Protein AF-A0AAQ3M3K5-F1 (afdb_monomer_lite)

pLDDT: mean 75.37, std 13.87, range [31.34, 91.62]

Secondary structure (DSSP, 8-state):
-HHHHHHHTTT-B-GGGGGGG--TT-EEEEEETTEEEEEEEEEEEEE--SSS-EEEEEEEEEEE-SS-EEEEEEEEEEE--SS-B-GGGSSEEEGGG-GGGGG-TT-HHHHHHHHHHHHT--EEEEEGGGG-SSHHHHHHHHHHHHHHHHHTTPEEEEETTHHHHBPP--SGGGHHHHHHHHHHHHHHHH--S-EEE---S---B-GGGGGT-S-----PPPPHHHHHHHHHHHTTTS---HHHHHHHHHS---HHHHHHHHHHHHHHHHHTT----HHHHHHHHHHHHHHHHTT-

Radius of gyration: 23.69 Å; chains: 1; bounding box: 47×71×60 Å

Structure (mmCIF, N/CA/C/O backbone):
data_AF-A0AAQ3M3K5-F1
#
_entry.id   AF-A0AAQ3M3K5-F1
#
loop_
_atom_site.group_PDB
_atom_site.id
_atom_site.type_symbol
_atom_site.label_atom_id
_atom_site.label_alt_id
_atom_site.label_comp_id
_atom_site.label_asym_id
_atom_site.label_entity_id
_atom_site.label_seq_id
_atom_site.pdbx_PDB_ins_code
_atom_site.Cartn_x
_atom_site.Cartn_y
_atom_site.Cartn_z
_atom_site.occupancy
_atom_site.B_iso_or_equiv
_atom_site.auth_seq_id
_atom_site.auth_comp_id
_atom_site.auth_asym_id
_atom_site.auth_atom_id
_atom_site.pdbx_PDB_model_num
ATOM 1 N N . MET A 1 1 ? 25.743 -17.628 6.796 1.00 36.84 1 MET A N 1
ATOM 2 C CA . MET A 1 1 ? 24.598 -16.718 6.528 1.00 36.84 1 MET A CA 1
ATOM 3 C C . MET A 1 1 ? 24.653 -16.000 5.171 1.00 36.84 1 MET A C 1
ATOM 5 O O . MET A 1 1 ? 23.611 -15.934 4.533 1.00 36.84 1 MET A O 1
ATOM 9 N N . ARG A 1 2 ? 25.805 -15.493 4.682 1.00 31.34 2 ARG A N 1
ATOM 10 C CA . ARG A 1 2 ? 25.899 -14.803 3.366 1.00 31.34 2 ARG A CA 1
ATOM 11 C C . ARG A 1 2 ? 25.460 -15.656 2.155 1.00 31.34 2 ARG A C 1
ATOM 13 O O . ARG A 1 2 ? 24.754 -15.144 1.296 1.00 31.34 2 ARG A O 1
ATOM 20 N N . ASN A 1 3 ? 25.787 -16.952 2.126 1.00 44.09 3 ASN A N 1
ATOM 21 C CA . ASN A 1 3 ? 25.437 -17.830 0.995 1.00 44.09 3 ASN A CA 1
ATOM 22 C C . ASN A 1 3 ? 23.935 -18.143 0.877 1.00 44.09 3 ASN A C 1
ATOM 24 O O . ASN A 1 3 ? 23.428 -18.199 -0.235 1.00 44.09 3 ASN A O 1
ATOM 28 N N . ALA A 1 4 ? 23.204 -18.285 1.989 1.00 42.53 4 ALA A N 1
ATOM 29 C CA . ALA A 1 4 ? 21.770 -18.605 1.960 1.00 42.53 4 ALA A CA 1
ATOM 30 C C . ALA A 1 4 ? 20.922 -17.446 1.399 1.00 42.53 4 ALA A C 1
ATOM 32 O O . ALA A 1 4 ? 20.040 -17.668 0.576 1.00 42.53 4 ALA A O 1
ATOM 33 N N . LYS A 1 5 ? 21.245 -16.196 1.766 1.00 43.78 5 LYS A N 1
ATOM 34 C CA . LYS A 1 5 ? 20.571 -15.001 1.224 1.00 43.78 5 LYS A CA 1
ATOM 35 C C . LYS A 1 5 ? 20.865 -14.781 -0.267 1.00 43.78 5 LYS A C 1
ATOM 37 O O . LYS A 1 5 ? 19.970 -14.368 -0.996 1.00 43.78 5 LYS A O 1
ATOM 42 N N . ASN A 1 6 ? 22.088 -15.075 -0.725 1.00 45.69 6 ASN A N 1
ATOM 43 C CA . ASN A 1 6 ? 22.447 -14.997 -2.149 1.00 45.69 6 ASN A CA 1
ATOM 44 C C . ASN A 1 6 ? 21.747 -16.076 -2.990 1.00 45.69 6 ASN A C 1
ATOM 46 O O . ASN A 1 6 ? 21.298 -15.786 -4.091 1.00 45.69 6 ASN A O 1
ATOM 50 N N . LEU A 1 7 ? 21.604 -17.293 -2.458 1.00 50.09 7 LEU A N 1
ATOM 51 C CA . LEU A 1 7 ? 20.875 -18.387 -3.107 1.00 50.09 7 LEU A CA 1
ATOM 52 C C . LEU A 1 7 ? 19.372 -18.076 -3.243 1.00 50.09 7 LEU A C 1
ATOM 54 O O . LEU A 1 7 ? 18.797 -18.239 -4.320 1.00 50.09 7 LEU A O 1
ATOM 58 N N . ALA A 1 8 ? 18.764 -17.522 -2.189 1.00 49.91 8 ALA A N 1
ATOM 59 C CA . ALA A 1 8 ? 17.355 -17.130 -2.191 1.00 49.91 8 ALA A CA 1
ATOM 60 C C . ALA A 1 8 ? 17.045 -15.984 -3.178 1.00 49.91 8 ALA A C 1
ATOM 62 O O . ALA A 1 8 ? 16.039 -16.027 -3.878 1.00 49.91 8 ALA A O 1
ATOM 63 N N . ARG A 1 9 ? 17.953 -15.002 -3.310 1.00 45.59 9 ARG A N 1
ATOM 64 C CA . ARG A 1 9 ? 17.863 -13.900 -4.293 1.00 45.59 9 ARG A CA 1
ATOM 65 C C . ARG A 1 9 ? 17.921 -14.345 -5.756 1.00 45.59 9 ARG A C 1
ATOM 67 O O . ARG A 1 9 ? 17.649 -13.543 -6.639 1.00 45.59 9 ARG A O 1
ATOM 74 N N . HIS A 1 10 ? 18.329 -15.578 -6.034 1.00 50.66 10 HIS A N 1
ATOM 75 C CA . HIS A 1 10 ? 18.364 -16.133 -7.390 1.00 50.66 10 HIS A CA 1
ATOM 76 C C . HIS A 1 10 ? 17.310 -17.231 -7.580 1.00 50.66 10 HIS A C 1
ATOM 78 O O . HIS A 1 10 ? 17.448 -18.050 -8.486 1.00 50.66 10 HIS A O 1
ATOM 84 N N . GLY A 1 11 ? 16.295 -17.289 -6.704 1.00 50.34 11 GLY A N 1
ATOM 85 C CA . GLY A 1 11 ? 15.187 -18.244 -6.795 1.00 50.34 11 GLY A CA 1
ATOM 86 C C . GLY A 1 11 ? 15.588 -19.708 -6.591 1.00 50.34 11 GLY A C 1
ATOM 87 O O . GLY A 1 11 ? 14.838 -20.593 -6.982 1.00 50.34 11 GLY A O 1
ATOM 88 N N . ASN A 1 12 ? 16.764 -19.972 -6.008 1.00 59.72 12 ASN A N 1
ATOM 89 C CA . ASN A 1 12 ? 17.385 -21.294 -5.970 1.00 59.72 12 ASN A CA 1
ATOM 90 C C . ASN A 1 12 ? 17.704 -21.704 -4.525 1.00 59.72 12 ASN A C 1
ATOM 92 O O . ASN A 1 12 ? 18.741 -21.311 -3.996 1.00 59.72 12 ASN A O 1
ATOM 96 N N . MET A 1 13 ? 16.856 -22.521 -3.888 1.00 69.56 13 MET A N 1
ATOM 97 C CA . MET A 1 13 ? 17.092 -23.020 -2.522 1.00 69.56 13 MET A CA 1
ATOM 98 C C . MET A 1 13 ? 17.318 -24.537 -2.496 1.00 69.56 13 MET A C 1
ATOM 100 O O . MET A 1 13 ? 16.680 -25.277 -3.241 1.00 69.56 13 MET A O 1
ATOM 104 N N . THR A 1 14 ? 18.227 -25.000 -1.631 1.00 76.88 14 THR A N 1
ATOM 105 C CA . THR A 1 14 ? 18.416 -26.430 -1.338 1.00 76.88 14 THR A CA 1
ATOM 106 C C . THR A 1 14 ? 17.643 -26.812 -0.085 1.00 76.88 14 THR A C 1
ATOM 108 O O . THR A 1 14 ? 17.545 -26.008 0.846 1.00 76.88 14 THR A O 1
ATOM 111 N N . PHE A 1 15 ? 17.157 -28.055 -0.017 1.00 80.50 15 PHE A N 1
ATOM 112 C CA . PHE A 1 15 ? 16.381 -28.534 1.128 1.00 80.50 15 PHE A CA 1
ATOM 113 C C . PHE A 1 15 ? 17.088 -28.266 2.462 1.00 80.50 15 PHE A C 1
ATOM 115 O O . PHE A 1 15 ? 16.492 -27.701 3.362 1.00 80.50 15 PHE A O 1
ATOM 122 N N . ARG A 1 16 ? 18.398 -28.530 2.562 1.00 77.44 16 ARG A N 1
ATOM 123 C CA . ARG A 1 16 ? 19.190 -28.314 3.790 1.00 77.44 16 ARG A CA 1
ATOM 124 C C . ARG A 1 16 ? 19.103 -26.886 4.353 1.00 77.44 16 ARG A C 1
ATOM 126 O O . ARG A 1 16 ? 19.162 -26.706 5.569 1.00 77.44 16 ARG A O 1
ATOM 133 N N . LEU A 1 17 ? 18.995 -25.870 3.497 1.00 74.88 17 LEU A N 1
ATOM 134 C CA . LEU A 1 17 ? 18.979 -24.456 3.898 1.00 74.88 17 LEU A CA 1
ATOM 135 C C . LEU A 1 17 ? 17.573 -23.846 3.916 1.00 74.88 17 LEU A C 1
ATOM 137 O O . LEU A 1 17 ? 17.431 -22.682 4.290 1.00 74.88 17 LEU A O 1
ATOM 141 N N . LEU A 1 18 ? 16.545 -24.617 3.564 1.00 76.88 18 LEU A N 1
ATOM 142 C CA . LEU A 1 18 ? 15.192 -24.121 3.340 1.00 76.88 18 LEU A CA 1
ATOM 143 C C . LEU A 1 18 ? 14.580 -23.449 4.576 1.00 76.88 18 LEU A C 1
ATOM 145 O O . LEU A 1 18 ? 14.006 -22.372 4.459 1.00 76.88 18 LEU A O 1
ATOM 149 N N . TRP A 1 19 ? 14.794 -24.011 5.769 1.00 74.56 19 TRP A N 1
ATOM 150 C CA . TRP A 1 19 ? 14.339 -23.432 7.042 1.00 74.56 19 TRP A CA 1
ATOM 151 C C . TRP A 1 19 ? 14.747 -21.963 7.247 1.00 74.56 19 TRP A C 1
ATOM 153 O O . TRP A 1 19 ? 14.031 -21.208 7.897 1.00 74.56 19 TRP A O 1
ATOM 163 N N . THR A 1 20 ? 15.874 -21.523 6.670 1.00 73.75 20 THR A N 1
ATOM 164 C CA . THR A 1 20 ? 16.355 -20.138 6.820 1.00 73.75 20 THR A CA 1
ATOM 165 C C . THR A 1 20 ? 15.430 -19.104 6.173 1.00 73.75 20 THR A C 1
ATOM 167 O O . THR A 1 20 ? 15.551 -17.915 6.466 1.00 73.75 20 THR A O 1
ATOM 170 N N . MET A 1 21 ? 14.507 -19.547 5.313 1.00 70.62 21 MET A N 1
ATOM 171 C CA . MET A 1 21 ? 13.468 -18.721 4.697 1.00 70.62 21 MET A CA 1
ATOM 172 C C . MET A 1 21 ? 12.221 -18.542 5.571 1.00 70.62 21 MET A C 1
ATOM 174 O O . MET A 1 21 ? 11.387 -17.701 5.248 1.00 70.62 21 MET A O 1
ATOM 178 N N . TYR A 1 22 ? 12.096 -19.302 6.662 1.00 76.50 22 TYR A N 1
ATOM 179 C CA . TYR A 1 22 ? 10.896 -19.367 7.498 1.00 76.50 22 TYR A CA 1
ATOM 180 C C . TYR A 1 22 ? 11.197 -19.001 8.962 1.00 76.50 22 TYR A C 1
ATOM 182 O O . TYR 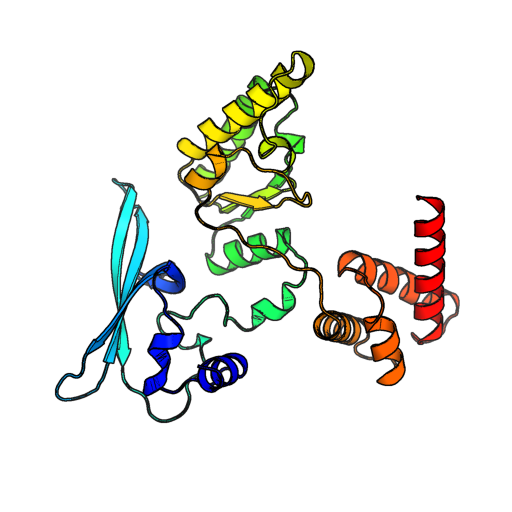A 1 22 ? 11.016 -19.832 9.852 1.00 76.50 22 TYR A O 1
ATOM 190 N N . PRO A 1 23 ? 11.693 -17.784 9.260 1.00 70.25 23 PRO A N 1
ATOM 191 C CA . PRO A 1 23 ? 11.784 -17.347 10.647 1.00 70.25 23 PRO A CA 1
ATOM 192 C C . PRO A 1 23 ? 10.375 -17.210 11.261 1.00 70.25 23 PRO A C 1
ATOM 194 O O . PRO A 1 23 ? 9.434 -16.881 10.531 1.00 70.25 23 PRO A O 1
ATOM 197 N N . PRO A 1 24 ? 10.210 -17.403 12.584 1.00 68.94 24 PRO A N 1
ATOM 198 C CA . PRO A 1 24 ? 8.951 -17.109 13.264 1.00 68.94 24 PRO A CA 1
ATOM 199 C C . PRO A 1 24 ? 8.460 -15.685 12.959 1.00 68.94 24 PRO A C 1
ATOM 201 O O . PRO A 1 24 ? 9.251 -14.741 12.914 1.00 68.94 24 PRO A O 1
ATOM 204 N N . GLY A 1 25 ? 7.162 -15.537 12.712 1.00 53.59 25 GLY A N 1
ATOM 205 C CA . GLY A 1 25 ? 6.505 -14.308 12.267 1.00 53.59 25 GLY A CA 1
ATOM 206 C C . GLY A 1 25 ? 6.610 -14.021 10.764 1.00 53.59 25 GLY A C 1
ATOM 207 O O . GLY A 1 25 ? 6.061 -13.022 10.306 1.00 53.59 25 GLY A O 1
ATOM 208 N N . CYS A 1 26 ? 7.294 -14.854 9.970 1.00 70.00 26 CYS A N 1
ATOM 209 C CA . CYS A 1 26 ? 7.399 -14.635 8.527 1.00 70.00 26 CYS A CA 1
ATOM 210 C C . CYS A 1 26 ? 6.053 -14.873 7.820 1.00 70.00 26 CYS A C 1
ATOM 212 O O . CYS A 1 26 ? 5.469 -15.942 8.010 1.00 70.00 26 CYS A O 1
ATOM 214 N N . PRO A 1 27 ? 5.574 -13.938 6.978 1.00 63.06 27 PRO A N 1
ATOM 215 C CA . PRO A 1 27 ? 4.370 -14.151 6.192 1.00 63.06 27 PRO A CA 1
ATOM 216 C C . PRO A 1 27 ? 4.649 -15.052 4.981 1.00 63.06 27 PRO A C 1
ATOM 218 O O . PRO A 1 27 ? 5.564 -14.808 4.182 1.00 63.06 27 PRO A O 1
ATOM 221 N N . VAL A 1 28 ? 3.828 -16.088 4.837 1.00 69.62 28 VAL A N 1
ATOM 222 C CA . VAL A 1 28 ? 3.887 -17.074 3.756 1.00 69.62 28 VAL A CA 1
ATOM 223 C C . VAL A 1 28 ? 2.523 -17.208 3.088 1.00 69.62 28 VAL A C 1
ATOM 225 O O . VAL A 1 28 ? 1.482 -17.120 3.736 1.00 69.62 28 VAL A O 1
ATOM 228 N N . PHE A 1 29 ? 2.533 -17.427 1.782 1.00 72.25 29 PHE A N 1
ATOM 229 C CA . PHE A 1 29 ? 1.348 -17.678 0.982 1.00 72.25 29 PHE A CA 1
ATOM 230 C C . PHE A 1 29 ? 1.203 -19.176 0.735 1.00 72.25 29 PHE A C 1
ATOM 232 O O . PHE A 1 29 ? 2.152 -19.822 0.295 1.00 72.25 29 PHE A O 1
ATOM 239 N N . GLY A 1 30 ? 0.025 -19.727 1.010 1.00 70.44 30 GLY A N 1
ATOM 240 C CA . GLY A 1 30 ? -0.272 -21.142 0.802 1.00 70.44 30 GLY A CA 1
ATOM 241 C C . GLY A 1 30 ? -1.756 -21.375 0.553 1.00 70.44 30 GLY A C 1
ATOM 242 O O . GLY A 1 30 ? -2.522 -20.432 0.355 1.00 70.44 30 GLY A O 1
ATOM 243 N N . GLN A 1 31 ? -2.182 -22.636 0.583 1.00 69.62 31 GLN A N 1
ATOM 244 C CA . GLN A 1 31 ? -3.587 -23.002 0.402 1.00 69.62 31 GLN A CA 1
ATOM 245 C C . GLN A 1 31 ? -4.175 -23.645 1.661 1.00 69.62 31 GLN A C 1
ATOM 247 O O . GLN A 1 31 ? -3.559 -24.514 2.272 1.00 69.62 31 GLN A O 1
ATOM 252 N N . TRP A 1 32 ? -5.407 -23.263 2.002 1.00 68.19 32 TRP A N 1
ATOM 253 C CA . TRP A 1 32 ? -6.240 -23.907 3.021 1.00 68.19 32 TRP A CA 1
ATOM 254 C C . TRP A 1 32 ? -7.613 -24.219 2.430 1.00 68.19 32 TRP A C 1
ATOM 256 O O . TRP A 1 32 ? -8.249 -23.352 1.831 1.00 68.19 32 TRP A O 1
ATOM 266 N N . LYS A 1 33 ? -8.058 -25.480 2.544 1.00 72.44 33 LYS A N 1
ATOM 267 C CA . LYS A 1 33 ? -9.315 -25.983 1.947 1.00 72.44 33 LYS A CA 1
ATOM 268 C C . LYS A 1 33 ? -9.481 -25.610 0.458 1.00 72.44 33 LYS A C 1
ATOM 270 O O . LYS A 1 33 ? -10.565 -25.234 0.019 1.00 72.44 33 LYS A O 1
ATOM 275 N N . GLY A 1 34 ? -8.390 -25.684 -0.310 1.00 58.06 34 GLY A N 1
ATOM 276 C CA . GLY A 1 34 ? -8.370 -25.361 -1.743 1.00 58.06 34 GLY A CA 1
ATOM 277 C C . GLY A 1 34 ? -8.444 -23.866 -2.075 1.00 58.06 34 GLY A C 1
ATOM 278 O O . GLY A 1 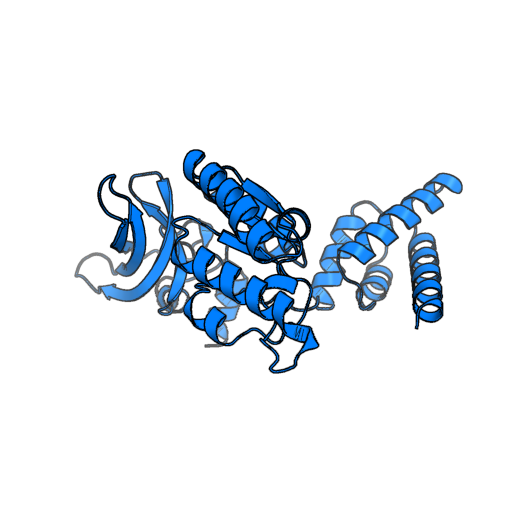34 ? -8.560 -23.519 -3.247 1.00 58.06 34 GLY A O 1
ATOM 279 N N . LYS A 1 35 ? -8.374 -22.978 -1.075 1.00 52.66 35 LYS A N 1
ATOM 280 C CA . LYS A 1 35 ? -8.394 -21.522 -1.253 1.00 52.66 35 LYS A CA 1
ATOM 281 C C . LYS A 1 35 ? -7.060 -20.890 -0.841 1.00 52.66 35 LYS A C 1
ATOM 283 O O . LYS A 1 35 ? -6.481 -21.320 0.162 1.00 52.66 35 LYS A O 1
ATOM 288 N N . PRO A 1 36 ? -6.582 -19.860 -1.557 1.00 59.06 36 PRO A N 1
ATOM 289 C CA . PRO A 1 36 ? -5.371 -19.133 -1.187 1.00 59.06 36 PRO A CA 1
ATOM 290 C C . PRO A 1 36 ? -5.541 -18.408 0.154 1.00 59.06 36 PRO A C 1
ATOM 292 O O . PRO A 1 36 ? -6.590 -17.824 0.412 1.00 59.06 36 PRO A O 1
ATOM 295 N N . HIS A 1 37 ? -4.523 -18.466 1.011 1.00 61.84 37 HIS A N 1
ATOM 296 C CA . HIS A 1 37 ? -4.498 -17.830 2.330 1.00 61.84 37 HIS A CA 1
ATOM 297 C C . HIS A 1 37 ? -3.094 -17.296 2.645 1.00 61.84 37 HIS A C 1
ATOM 299 O O . HIS A 1 37 ? -2.079 -17.853 2.214 1.00 61.84 37 HIS A O 1
ATOM 305 N N . CYS A 1 38 ? -3.048 -16.226 3.440 1.00 64.81 38 CYS A N 1
ATOM 306 C CA . CYS A 1 38 ? -1.822 -15.739 4.060 1.00 64.81 38 CYS A CA 1
ATOM 307 C C . CYS A 1 38 ? -1.698 -16.328 5.468 1.00 64.81 38 CYS A C 1
ATOM 309 O O . CYS A 1 38 ? -2.646 -16.277 6.254 1.00 64.81 38 CYS A O 1
ATOM 311 N N . PHE A 1 39 ? -0.524 -16.863 5.783 1.00 75.06 39 PHE A N 1
ATOM 312 C CA . PHE A 1 39 ? -0.201 -17.434 7.083 1.00 75.06 39 PHE A CA 1
ATOM 313 C C . PHE A 1 39 ? 1.034 -16.754 7.662 1.00 75.06 39 PHE A C 1
ATOM 315 O O . PHE A 1 39 ? 1.903 -16.292 6.922 1.00 75.06 39 PHE A O 1
ATOM 322 N N . LEU A 1 40 ? 1.161 -16.756 8.983 1.00 67.00 40 LEU A N 1
ATOM 323 C CA . LEU A 1 40 ? 2.409 -16.443 9.667 1.00 67.00 40 LEU A CA 1
ATOM 324 C C . LEU A 1 40 ? 3.071 -17.744 10.108 1.00 67.00 40 LEU A C 1
ATOM 326 O O . LEU A 1 40 ? 2.418 -18.632 10.653 1.00 67.00 40 LEU A O 1
ATOM 330 N N . VAL A 1 41 ? 4.378 -17.852 9.898 1.00 75.31 41 VAL A N 1
ATOM 331 C CA . VAL A 1 41 ? 5.163 -18.959 10.445 1.00 75.31 41 VAL A CA 1
ATOM 332 C C . VAL A 1 41 ? 5.200 -18.816 11.961 1.00 75.31 41 VAL A C 1
ATOM 334 O O . VAL A 1 41 ? 5.749 -17.850 12.476 1.00 75.31 41 VAL A O 1
ATOM 337 N N . ASN A 1 42 ? 4.640 -19.770 12.688 1.00 75.88 42 ASN A N 1
ATOM 338 C CA . ASN A 1 42 ? 4.848 -19.886 14.125 1.00 75.88 42 ASN A CA 1
ATOM 339 C C . ASN A 1 42 ? 6.167 -20.609 14.404 1.00 75.88 42 ASN A C 1
ATOM 341 O O . ASN A 1 42 ? 6.992 -20.137 15.182 1.00 75.88 42 ASN A O 1
ATOM 345 N N . GLU A 1 43 ? 6.402 -21.721 13.707 1.00 85.25 43 GLU A N 1
ATOM 346 C CA . GLU A 1 43 ? 7.617 -22.509 13.864 1.00 85.25 43 GLU A CA 1
ATOM 347 C C . GLU A 1 43 ? 7.964 -23.281 12.585 1.00 85.25 43 GLU A C 1
ATOM 349 O O . GLU A 1 43 ? 7.092 -23.627 11.791 1.00 85.25 43 GLU A O 1
ATOM 354 N N . ALA A 1 44 ? 9.251 -23.559 12.381 1.00 87.00 44 ALA A N 1
ATOM 355 C CA . ALA A 1 44 ? 9.744 -24.389 11.288 1.00 87.00 44 ALA A CA 1
ATOM 356 C C . ALA A 1 44 ? 10.701 -25.448 11.849 1.00 87.00 44 ALA A C 1
ATOM 358 O O . ALA A 1 44 ? 11.705 -25.113 12.482 1.00 87.00 44 ALA A O 1
ATOM 359 N N . LYS A 1 45 ? 10.404 -26.729 11.618 1.00 89.62 45 LYS A N 1
ATOM 360 C CA . LYS A 1 45 ? 11.137 -27.867 12.194 1.00 89.62 45 LYS A CA 1
ATOM 361 C C . LYS A 1 45 ? 11.441 -28.917 11.138 1.00 89.62 45 LYS A C 1
ATOM 363 O O . LYS A 1 45 ? 10.555 -29.329 10.395 1.00 89.62 45 LYS A O 1
ATOM 368 N N . TYR A 1 46 ? 12.679 -29.410 11.106 1.00 89.31 46 TYR A N 1
ATOM 369 C CA . TYR A 1 46 ? 12.972 -30.630 10.357 1.00 89.31 46 TYR A CA 1
ATOM 370 C C . TYR A 1 46 ? 12.552 -31.849 11.160 1.00 89.31 46 TYR A C 1
ATOM 372 O O . TYR A 1 46 ? 13.034 -32.069 12.270 1.00 89.31 46 TYR A O 1
ATOM 380 N N . LEU A 1 47 ? 11.707 -32.670 10.552 1.00 87.25 47 LEU A N 1
ATOM 381 C CA . LEU A 1 47 ? 11.461 -34.031 10.982 1.00 87.25 47 LEU A CA 1
ATOM 382 C C . LEU A 1 47 ? 12.350 -34.954 10.153 1.00 87.25 47 LEU A C 1
ATOM 384 O O . LEU A 1 47 ? 12.138 -35.159 8.956 1.00 87.25 47 LEU A O 1
ATOM 388 N N . MET A 1 48 ? 13.369 -35.500 10.807 1.00 79.31 48 MET A N 1
ATOM 389 C CA . MET A 1 48 ? 14.223 -36.542 10.245 1.00 79.31 48 MET A CA 1
ATOM 390 C C . MET A 1 48 ? 13.573 -37.902 10.538 1.00 79.31 48 MET A C 1
ATOM 392 O O . MET A 1 48 ? 13.971 -38.590 11.471 1.00 79.31 48 MET A O 1
ATOM 396 N N . ALA A 1 49 ? 12.505 -38.235 9.808 1.00 65.69 49 ALA A N 1
ATOM 397 C CA . ALA A 1 49 ? 11.850 -39.545 9.876 1.00 65.69 49 ALA A CA 1
ATOM 398 C C . ALA A 1 49 ? 12.533 -40.559 8.934 1.00 65.69 49 ALA A C 1
ATOM 400 O O . ALA A 1 49 ? 13.212 -40.162 7.989 1.00 65.69 49 ALA A O 1
ATOM 401 N N . GLU A 1 50 ? 12.335 -41.862 9.164 1.00 56.34 50 GLU A N 1
ATOM 402 C CA . GLU A 1 50 ? 13.150 -42.953 8.587 1.00 56.34 50 GLU A CA 1
ATOM 403 C C . GLU A 1 50 ? 13.061 -43.161 7.055 1.00 56.34 50 GLU A C 1
ATOM 405 O O . GLU A 1 50 ? 13.821 -43.969 6.529 1.00 56.34 50 GLU A O 1
ATOM 410 N N . ILE A 1 51 ? 12.198 -42.445 6.312 1.00 67.81 51 ILE A N 1
ATOM 411 C CA . ILE A 1 51 ? 12.038 -42.643 4.850 1.00 67.81 51 ILE A CA 1
ATOM 412 C C . ILE A 1 51 ? 12.370 -41.385 4.025 1.00 67.81 51 ILE A C 1
ATOM 414 O O . ILE A 1 51 ? 13.184 -41.471 3.109 1.00 67.81 51 ILE A O 1
ATOM 418 N N . VAL A 1 52 ? 11.798 -40.209 4.329 1.00 80.81 52 VAL A N 1
ATOM 419 C CA . VAL A 1 52 ? 12.140 -38.941 3.643 1.00 80.81 52 VAL A CA 1
ATOM 420 C C . VAL A 1 52 ? 12.221 -37.793 4.661 1.00 80.81 52 VAL A C 1
ATOM 422 O O . VAL A 1 52 ? 11.209 -37.479 5.299 1.00 80.81 52 VAL A O 1
ATOM 425 N N . PRO A 1 53 ? 13.384 -37.127 4.818 1.00 87.50 53 PRO A N 1
ATOM 426 C CA . PRO A 1 53 ? 13.500 -35.920 5.636 1.00 87.50 53 PRO A CA 1
ATOM 427 C C . PRO A 1 53 ? 12.476 -34.865 5.214 1.00 87.50 53 PRO A C 1
ATOM 429 O O . PRO A 1 53 ? 12.282 -34.641 4.026 1.00 87.50 53 PRO A O 1
ATOM 432 N N . THR A 1 54 ? 11.814 -34.203 6.159 1.00 90.56 54 THR A N 1
ATOM 433 C CA . THR A 1 54 ? 10.719 -33.269 5.841 1.00 90.56 54 THR A CA 1
ATOM 434 C C . THR A 1 54 ? 10.830 -32.000 6.678 1.00 90.56 54 THR A C 1
ATOM 436 O O . THR A 1 54 ? 11.085 -32.071 7.878 1.00 90.56 54 THR A O 1
ATOM 439 N N . LEU A 1 55 ? 10.650 -30.828 6.061 1.00 90.12 55 LEU A N 1
ATOM 440 C CA . LEU A 1 55 ? 10.481 -29.564 6.782 1.00 90.12 55 LEU A CA 1
ATOM 441 C C . LEU A 1 55 ? 8.994 -29.370 7.070 1.00 90.12 55 LEU A C 1
ATOM 443 O O . LEU A 1 55 ? 8.198 -29.263 6.140 1.00 90.12 55 LEU A O 1
ATOM 447 N N . VAL A 1 56 ? 8.622 -29.316 8.342 1.00 91.62 56 VAL A N 1
ATOM 448 C CA . VAL A 1 56 ? 7.265 -28.989 8.779 1.00 91.62 56 VAL A CA 1
ATOM 449 C C . VAL A 1 56 ? 7.221 -27.527 9.190 1.00 91.62 56 VAL A C 1
ATOM 451 O O . VAL A 1 56 ? 8.092 -27.052 9.922 1.00 91.62 56 VAL A O 1
ATOM 454 N N . LEU A 1 57 ? 6.217 -26.821 8.685 1.00 90.62 57 LEU A N 1
ATOM 455 C CA . LEU A 1 57 ? 5.912 -25.443 9.027 1.00 90.62 57 LEU A CA 1
ATOM 456 C C . LEU A 1 57 ? 4.621 -25.432 9.836 1.00 90.62 57 LEU A C 1
ATOM 458 O O . LEU A 1 57 ? 3.563 -25.781 9.310 1.00 90.62 57 LEU A O 1
ATOM 462 N N . ASP A 1 58 ? 4.723 -25.003 11.087 1.00 90.19 58 ASP A N 1
ATOM 463 C CA . ASP A 1 58 ? 3.571 -24.659 11.905 1.00 90.19 58 ASP A CA 1
ATOM 464 C C . ASP A 1 58 ? 3.171 -23.232 11.555 1.00 90.19 58 ASP A C 1
ATOM 466 O O . ASP A 1 58 ? 3.929 -22.278 11.750 1.00 90.19 58 ASP A O 1
ATOM 470 N N . LEU A 1 59 ? 1.980 -23.101 10.994 1.00 83.12 59 LEU A N 1
ATOM 471 C CA . LEU A 1 59 ? 1.438 -21.877 10.445 1.00 83.12 59 LEU A CA 1
ATOM 472 C C . LEU A 1 59 ? 0.241 -21.433 11.272 1.00 83.12 59 LEU A C 1
ATOM 474 O O . LEU A 1 59 ? -0.618 -22.242 11.623 1.00 83.12 59 LEU A O 1
ATOM 478 N N . ILE A 1 60 ? 0.165 -20.137 11.544 1.00 76.81 60 ILE A N 1
ATOM 479 C CA . ILE A 1 60 ? -1.005 -19.511 12.149 1.00 76.81 60 ILE A CA 1
ATOM 480 C C . ILE A 1 60 ? -1.670 -18.605 11.131 1.00 76.81 60 ILE A C 1
ATOM 482 O O . ILE A 1 60 ? -1.014 -17.883 10.379 1.00 76.81 60 ILE A O 1
ATOM 486 N N . PHE A 1 61 ? -2.987 -18.658 11.096 1.00 67.88 61 PHE A N 1
ATOM 487 C CA . PHE A 1 61 ? -3.794 -17.806 10.246 1.00 67.88 61 PHE A CA 1
ATOM 488 C C . PHE A 1 61 ? -5.129 -17.551 10.913 1.00 67.88 61 PHE A C 1
ATOM 490 O O . PHE A 1 61 ? -5.497 -18.174 11.910 1.00 67.88 61 PHE A O 1
ATOM 497 N N . LEU A 1 62 ? -5.829 -16.579 10.367 1.00 60.00 62 LEU A N 1
ATOM 498 C CA . LEU A 1 62 ? -7.083 -16.107 10.899 1.00 60.00 62 LEU A CA 1
ATOM 499 C C . LEU A 1 62 ? -8.196 -16.694 10.033 1.00 60.00 62 LEU A C 1
ATOM 501 O O . LEU A 1 62 ? -8.194 -16.488 8.820 1.00 60.00 62 LEU A O 1
ATOM 505 N N . ASP A 1 63 ? -9.091 -17.471 10.642 1.00 56.31 63 ASP A N 1
ATOM 506 C CA . ASP A 1 63 ? -10.181 -18.162 9.942 1.00 56.31 63 ASP A CA 1
ATOM 507 C C . ASP A 1 63 ? -11.533 -17.779 10.558 1.00 56.31 63 ASP A C 1
ATOM 509 O O . ASP A 1 63 ? -11.629 -17.442 11.745 1.00 56.31 63 ASP A O 1
ATOM 513 N N . HIS A 1 64 ? -12.578 -17.864 9.739 1.00 52.00 64 HIS A N 1
ATOM 514 C CA . HIS A 1 64 ? -13.968 -17.690 10.134 1.00 52.00 64 HIS A CA 1
ATOM 515 C C . HIS A 1 64 ? -14.758 -18.912 9.668 1.00 52.00 64 HIS A C 1
ATOM 517 O O . HIS A 1 64 ? -15.032 -19.085 8.480 1.00 52.00 64 HIS A O 1
ATOM 523 N N . ASP A 1 65 ? -15.144 -19.766 10.612 1.00 51.97 65 ASP A N 1
ATOM 524 C CA . ASP A 1 65 ? -15.838 -21.027 10.323 1.00 51.97 65 ASP A CA 1
ATOM 525 C C . ASP A 1 65 ? -17.362 -20.886 10.177 1.00 51.97 65 ASP A C 1
ATOM 527 O O . ASP A 1 65 ? -18.060 -21.887 10.024 1.00 51.97 65 ASP A O 1
ATOM 531 N N . GLY A 1 66 ? -17.874 -19.652 10.168 1.00 41.06 66 GLY A N 1
ATOM 532 C CA . GLY A 1 66 ? -19.302 -19.348 10.055 1.00 41.06 66 GLY A CA 1
ATOM 533 C C . GLY A 1 66 ? -19.976 -19.028 11.388 1.00 41.06 66 GLY A C 1
ATOM 534 O O . GLY A 1 66 ? -21.060 -18.454 11.371 1.00 41.06 66 GLY A O 1
ATOM 535 N N . GLU A 1 67 ? -19.332 -19.326 12.522 1.00 39.88 67 GLU A N 1
ATOM 536 C CA . GLU A 1 67 ? -19.856 -19.002 13.857 1.00 39.88 67 GLU A CA 1
ATOM 537 C C . GLU A 1 67 ? -18.844 -18.277 14.751 1.00 39.88 67 GLU A C 1
ATOM 539 O O . GLU A 1 67 ? -19.246 -17.495 15.616 1.00 39.88 67 GLU A O 1
ATOM 544 N N . ARG A 1 68 ? -17.536 -18.532 14.592 1.00 32.84 68 ARG A N 1
ATOM 545 C CA . ARG A 1 68 ? -16.493 -17.917 15.424 1.00 32.84 68 ARG A CA 1
ATOM 546 C C . ARG A 1 68 ? -15.276 -17.505 14.603 1.00 32.84 68 ARG A C 1
ATOM 548 O O . ARG A 1 68 ? -14.804 -18.220 13.724 1.00 32.84 68 ARG A O 1
ATOM 555 N N . TYR A 1 69 ? -14.741 -16.342 14.957 1.00 41.06 69 TYR A N 1
ATOM 556 C CA . TYR A 1 69 ? -13.489 -15.806 14.435 1.00 41.06 69 TYR A CA 1
ATOM 557 C C . TYR A 1 69 ? -12.346 -16.139 15.395 1.00 41.06 69 TYR A C 1
ATOM 559 O O . TYR A 1 69 ? -12.493 -15.964 16.608 1.00 41.06 69 TYR A O 1
ATOM 567 N N . GLY A 1 70 ? -11.205 -16.608 14.891 1.00 48.78 70 GLY A N 1
ATOM 568 C CA . GLY A 1 70 ? -10.064 -16.872 15.764 1.00 48.78 70 GLY A CA 1
ATOM 569 C C . GLY A 1 70 ? -8.810 -17.365 15.061 1.00 48.78 70 GLY A C 1
ATOM 570 O O . GLY A 1 70 ? -8.844 -17.813 13.915 1.00 48.78 70 GLY A O 1
ATOM 571 N N . TRP A 1 71 ? -7.692 -17.292 15.786 1.00 65.00 71 TRP A N 1
ATOM 572 C CA . TRP A 1 71 ? -6.426 -17.872 15.355 1.00 65.00 71 TRP A CA 1
ATOM 573 C C . TRP A 1 71 ? -6.578 -19.384 15.205 1.00 65.00 71 TRP A C 1
ATOM 575 O O . TRP A 1 71 ? -6.975 -20.089 16.138 1.00 65.00 71 TRP A O 1
ATOM 585 N N . ARG A 1 72 ? -6.269 -19.879 14.012 1.00 75.00 72 ARG A N 1
ATOM 586 C CA . ARG A 1 72 ? -6.194 -21.298 13.696 1.00 75.00 72 ARG A CA 1
ATOM 587 C C . ARG A 1 72 ? -4.755 -21.656 13.380 1.00 75.00 72 ARG A C 1
ATOM 589 O O . ARG A 1 72 ? -4.020 -20.878 12.774 1.00 75.00 72 ARG A O 1
ATOM 596 N N . ASN A 1 73 ? -4.390 -22.867 13.775 1.00 82.75 73 ASN A N 1
ATOM 597 C CA . ASN A 1 73 ? -3.101 -23.446 13.453 1.00 82.75 73 ASN A CA 1
ATOM 598 C C . ASN A 1 73 ? -3.299 -24.457 12.329 1.00 82.75 73 ASN A C 1
ATOM 600 O O . ASN A 1 73 ? -4.267 -25.219 12.325 1.00 82.75 73 ASN A O 1
ATOM 604 N N . MET A 1 74 ? -2.353 -24.489 11.408 1.00 86.12 74 MET A N 1
ATOM 605 C CA . MET A 1 74 ? -2.228 -25.529 10.402 1.00 86.12 74 MET A CA 1
ATOM 606 C C . MET A 1 74 ? -0.762 -25.921 10.299 1.00 86.12 74 MET A C 1
ATOM 608 O O . MET A 1 74 ? 0.114 -25.070 10.390 1.00 86.12 74 MET A O 1
ATOM 612 N N . ALA A 1 75 ? -0.502 -27.200 10.052 1.00 89.19 75 ALA A N 1
ATOM 613 C CA . ALA A 1 75 ? 0.812 -27.652 9.632 1.00 89.19 75 ALA A CA 1
ATOM 614 C C . ALA A 1 75 ? 0.813 -27.876 8.119 1.00 89.19 75 ALA A C 1
ATOM 616 O O . ALA A 1 75 ? -0.108 -28.483 7.572 1.00 89.19 75 ALA A O 1
ATOM 617 N N . THR A 1 76 ? 1.861 -27.411 7.448 1.00 90.25 76 THR A N 1
ATOM 618 C CA . THR A 1 76 ? 2.176 -27.838 6.082 1.00 90.25 76 THR A CA 1
ATOM 619 C C . THR A 1 76 ? 3.582 -28.408 6.038 1.00 90.25 76 THR A C 1
ATOM 621 O O . THR A 1 76 ? 4.442 -28.051 6.844 1.00 90.25 76 THR A O 1
ATOM 624 N N . SER A 1 77 ? 3.819 -29.329 5.114 1.00 89.88 77 SER A N 1
ATOM 625 C CA . SER A 1 77 ? 5.072 -30.067 5.019 1.00 89.88 77 SER A CA 1
ATOM 626 C C . SER A 1 77 ? 5.699 -29.906 3.647 1.00 89.88 77 SER A C 1
ATOM 628 O O . SER A 1 77 ? 5.021 -30.029 2.627 1.00 89.88 77 SER A O 1
ATOM 630 N N . ILE A 1 78 ? 7.010 -29.705 3.631 1.00 89.88 78 ILE A N 1
ATOM 631 C CA . ILE A 1 78 ? 7.833 -29.683 2.428 1.00 89.88 78 ILE A CA 1
ATOM 632 C C . ILE A 1 78 ? 8.759 -30.905 2.506 1.00 89.88 78 ILE A C 1
ATOM 634 O O . ILE A 1 78 ? 9.704 -30.887 3.304 1.00 89.88 78 ILE A O 1
ATOM 638 N N . PRO A 1 79 ? 8.484 -31.985 1.751 1.00 88.44 79 PRO A N 1
ATOM 639 C CA . PRO A 1 79 ? 9.359 -33.156 1.698 1.00 88.44 79 PRO A CA 1
ATOM 640 C C . PRO A 1 79 ? 10.741 -32.800 1.142 1.00 88.44 79 PRO A C 1
ATOM 642 O O . PRO A 1 79 ? 10.869 -31.851 0.364 1.00 88.44 79 PRO A O 1
ATOM 645 N N . ALA A 1 80 ? 11.773 -33.561 1.513 1.00 85.56 80 ALA A N 1
ATOM 646 C CA . ALA A 1 80 ? 13.093 -33.415 0.914 1.00 85.56 80 ALA A CA 1
ATOM 647 C C . ALA A 1 80 ? 13.024 -33.590 -0.601 1.00 85.56 80 ALA A C 1
ATOM 649 O O . ALA A 1 80 ? 12.342 -34.469 -1.124 1.00 85.56 80 ALA A O 1
ATOM 650 N N . PHE A 1 81 ? 13.762 -32.731 -1.290 1.00 83.38 81 PHE A N 1
ATOM 651 C CA . PHE A 1 81 ? 13.878 -32.717 -2.736 1.00 83.38 81 PHE A CA 1
ATOM 652 C C . PHE A 1 81 ? 15.351 -32.647 -3.123 1.00 83.38 81 PHE A C 1
ATOM 654 O O . PHE A 1 81 ? 16.158 -31.993 -2.450 1.00 83.38 81 PHE A O 1
ATOM 661 N N . ASP A 1 82 ? 15.675 -33.292 -4.238 1.00 71.00 82 ASP A N 1
ATOM 662 C CA . ASP A 1 82 ? 17.002 -33.245 -4.833 1.00 71.00 82 ASP A CA 1
ATOM 663 C C . ASP A 1 82 ? 17.134 -32.038 -5.766 1.00 71.00 82 ASP A C 1
ATOM 665 O O . ASP A 1 82 ? 16.234 -31.701 -6.535 1.00 71.00 82 ASP A O 1
ATOM 669 N N . GLY A 1 83 ? 18.286 -31.370 -5.709 1.00 68.75 83 GLY A N 1
ATOM 670 C CA . GLY A 1 83 ? 18.570 -30.210 -6.552 1.00 68.75 83 GLY A CA 1
ATOM 671 C C . GLY A 1 83 ? 18.003 -28.888 -6.019 1.00 68.75 83 GLY A C 1
ATOM 672 O O . GLY A 1 83 ? 18.086 -28.591 -4.825 1.00 68.75 83 GLY A O 1
ATOM 673 N N . ARG A 1 84 ? 17.537 -28.030 -6.934 1.00 61.88 84 ARG A N 1
ATOM 674 C CA . ARG A 1 84 ? 17.068 -26.661 -6.659 1.00 61.88 84 ARG A CA 1
ATOM 675 C C . ARG A 1 84 ? 15.580 -26.569 -6.973 1.00 61.88 84 ARG A C 1
ATOM 677 O O . ARG A 1 84 ? 15.175 -26.971 -8.059 1.00 61.88 84 ARG A O 1
ATOM 684 N N . ILE A 1 85 ? 14.800 -25.999 -6.057 1.00 64.62 85 ILE A N 1
ATOM 685 C CA . ILE A 1 85 ? 13.375 -25.722 -6.269 1.00 64.62 85 ILE A CA 1
ATOM 686 C C . ILE A 1 85 ? 13.132 -24.216 -6.405 1.00 64.62 85 ILE A C 1
ATOM 688 O O . ILE A 1 85 ? 13.771 -23.416 -5.714 1.00 64.62 85 ILE A O 1
ATOM 692 N N . GLY A 1 86 ? 12.205 -23.842 -7.291 1.00 60.31 86 GLY A N 1
ATOM 693 C CA . GLY A 1 86 ? 11.727 -22.468 -7.419 1.00 60.31 86 GLY A CA 1
ATOM 694 C C . GLY A 1 86 ? 10.808 -22.107 -6.254 1.00 60.31 86 GLY A C 1
ATOM 695 O O . GLY A 1 86 ? 9.843 -22.816 -5.979 1.00 60.31 86 GLY A O 1
ATOM 696 N N . ILE A 1 87 ? 11.080 -20.995 -5.575 1.00 61.19 87 ILE A N 1
ATOM 697 C CA . ILE A 1 87 ? 10.366 -20.587 -4.351 1.00 61.19 87 ILE A CA 1
ATOM 698 C C . ILE A 1 87 ? 8.829 -20.494 -4.516 1.00 61.19 87 ILE A C 1
ATOM 700 O O . ILE A 1 87 ? 8.130 -20.952 -3.613 1.00 61.19 87 ILE A O 1
ATOM 704 N N . PRO A 1 88 ? 8.271 -20.018 -5.651 1.00 59.09 88 PRO A N 1
ATOM 705 C CA . PRO A 1 88 ? 6.817 -19.977 -5.859 1.00 59.09 88 PRO A CA 1
ATOM 706 C C . PRO A 1 88 ? 6.130 -21.350 -5.934 1.00 59.09 88 PRO A C 1
ATOM 708 O O . PRO A 1 88 ? 4.913 -21.426 -5.828 1.00 59.09 88 PRO A O 1
ATOM 711 N N . SER A 1 89 ? 6.888 -22.435 -6.130 1.00 66.31 89 SER A N 1
ATOM 712 C CA . SER A 1 89 ? 6.344 -23.802 -6.192 1.00 66.31 89 SER A CA 1
ATOM 713 C C . SER A 1 89 ? 6.230 -24.480 -4.823 1.00 66.31 89 SER A C 1
ATOM 715 O O . SER A 1 89 ? 5.800 -25.629 -4.731 1.00 66.31 89 SER A O 1
ATOM 717 N N . LEU A 1 90 ? 6.616 -23.785 -3.748 1.00 79.12 90 LEU A N 1
ATOM 718 C CA . LEU A 1 90 ? 6.509 -24.306 -2.391 1.00 79.12 90 LEU A CA 1
ATOM 719 C C . LEU A 1 90 ? 5.046 -24.267 -1.910 1.00 79.12 90 LEU A C 1
ATOM 721 O O . LEU A 1 90 ? 4.369 -23.264 -2.125 1.00 79.12 90 LEU A O 1
ATOM 725 N N . PRO A 1 91 ? 4.572 -25.295 -1.177 1.00 78.75 91 PRO A N 1
ATOM 726 C CA . PRO A 1 91 ? 3.230 -25.320 -0.576 1.00 78.75 91 PRO A CA 1
ATOM 727 C C . PRO A 1 91 ? 2.908 -24.115 0.323 1.00 78.75 91 PRO A C 1
ATOM 729 O O . PRO A 1 91 ? 1.743 -23.760 0.496 1.00 78.75 91 PRO A O 1
ATOM 732 N N . ALA A 1 92 ? 3.946 -23.507 0.902 1.00 80.06 92 ALA A N 1
ATOM 733 C CA . ALA A 1 92 ? 3.894 -22.222 1.581 1.00 80.06 92 ALA A CA 1
ATOM 734 C C . ALA A 1 92 ? 5.100 -21.380 1.145 1.00 80.06 92 ALA A C 1
ATOM 736 O O . ALA A 1 92 ? 6.209 -21.555 1.657 1.00 80.06 92 ALA A O 1
ATOM 737 N N . ALA A 1 93 ? 4.913 -20.499 0.167 1.00 77.19 93 ALA A N 1
ATOM 738 C CA . ALA A 1 93 ? 5.969 -19.653 -0.377 1.00 77.19 93 ALA A CA 1
ATOM 739 C C . ALA A 1 93 ? 6.084 -18.354 0.440 1.00 77.19 93 ALA A C 1
ATOM 741 O O . ALA A 1 93 ? 5.074 -17.683 0.661 1.00 77.19 93 ALA A O 1
ATOM 742 N N . PRO A 1 94 ? 7.277 -17.942 0.905 1.00 68.81 94 PRO A N 1
ATOM 743 C CA . PRO A 1 94 ? 7.404 -16.658 1.579 1.00 68.81 94 PRO A CA 1
ATOM 744 C C . PRO A 1 94 ? 7.083 -15.508 0.624 1.00 68.81 94 PRO A C 1
ATOM 746 O O . PRO A 1 94 ? 7.632 -15.428 -0.476 1.00 68.81 94 PRO A O 1
ATOM 749 N N . ILE A 1 95 ? 6.222 -14.590 1.070 1.00 59.22 95 ILE A N 1
ATOM 750 C CA . ILE A 1 95 ? 5.649 -13.531 0.218 1.00 59.22 95 ILE A CA 1
ATOM 751 C C . ILE A 1 95 ? 6.730 -12.656 -0.435 1.00 59.22 95 ILE A C 1
ATOM 753 O O . ILE A 1 95 ? 6.593 -12.221 -1.573 1.00 59.22 95 ILE A O 1
ATOM 757 N N . HIS A 1 96 ? 7.854 -12.464 0.252 1.00 54.66 96 HIS A N 1
ATOM 758 C CA . HIS A 1 96 ? 8.984 -11.662 -0.211 1.00 54.66 96 HIS A CA 1
ATOM 759 C C . HIS A 1 96 ? 9.796 -12.283 -1.367 1.00 54.66 96 HIS A C 1
ATOM 761 O O . HIS A 1 96 ? 10.742 -11.653 -1.835 1.00 54.66 96 HIS A O 1
ATOM 767 N N . PHE A 1 97 ? 9.456 -13.496 -1.818 1.00 52.12 97 PHE A N 1
ATOM 768 C CA . PHE A 1 97 ? 10.082 -14.177 -2.959 1.00 52.12 97 PHE A CA 1
ATOM 769 C C . PHE A 1 97 ? 9.132 -14.414 -4.141 1.00 52.12 97 PHE A C 1
ATOM 771 O O . PHE A 1 97 ? 9.531 -15.047 -5.121 1.00 52.12 97 PHE A O 1
ATOM 778 N N . HIS A 1 98 ? 7.893 -13.917 -4.084 1.00 52.75 98 HIS A N 1
ATOM 779 C CA . HIS A 1 98 ? 7.062 -13.846 -5.283 1.00 52.75 98 HIS A CA 1
ATOM 780 C C . HIS A 1 98 ? 7.702 -12.849 -6.259 1.00 52.75 98 HIS A C 1
ATOM 782 O O . HIS A 1 98 ? 7.886 -11.681 -5.925 1.00 52.75 98 HIS A O 1
ATOM 788 N N . GLY A 1 99 ? 8.088 -13.337 -7.444 1.00 40.94 99 GLY A N 1
ATOM 789 C CA . GLY A 1 99 ? 8.901 -12.615 -8.436 1.00 40.94 99 GLY A CA 1
ATOM 790 C C . GLY A 1 99 ? 8.287 -11.319 -8.970 1.00 40.94 99 GLY A C 1
ATOM 791 O O . GLY A 1 99 ? 9.001 -10.507 -9.549 1.00 40.94 99 GLY A O 1
ATOM 792 N N . ASP A 1 100 ? 7.005 -11.076 -8.707 1.00 41.47 100 ASP A N 1
ATOM 793 C CA . ASP A 1 100 ? 6.354 -9.814 -9.047 1.00 41.47 100 ASP A CA 1
ATOM 794 C C . ASP A 1 100 ? 6.634 -8.697 -8.040 1.00 41.47 100 ASP A C 1
ATOM 796 O O . ASP A 1 100 ? 6.439 -7.536 -8.385 1.00 41.47 100 ASP A O 1
ATOM 800 N N . ALA A 1 101 ? 7.190 -8.994 -6.856 1.00 40.41 101 ALA A N 1
ATOM 801 C CA . ALA A 1 101 ? 7.555 -8.004 -5.837 1.00 40.41 101 ALA A CA 1
ATOM 802 C C . ALA A 1 101 ? 8.608 -6.976 -6.310 1.00 40.41 101 ALA A C 1
ATOM 804 O O . ALA A 1 101 ? 8.770 -5.923 -5.694 1.00 40.41 101 ALA A O 1
ATOM 805 N N . GLU A 1 102 ? 9.306 -7.224 -7.422 1.00 38.91 102 GLU A N 1
ATOM 806 C CA . GLU A 1 102 ? 10.285 -6.286 -7.992 1.00 38.91 102 GLU A CA 1
ATOM 807 C C . GLU A 1 102 ? 9.645 -5.225 -8.919 1.00 38.91 102 GLU A C 1
ATOM 809 O O . GLU A 1 102 ? 10.267 -4.207 -9.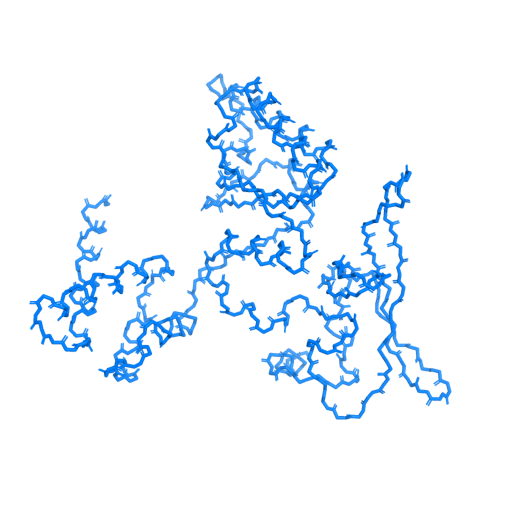218 1.00 38.91 102 GLU A O 1
ATOM 814 N N . GLY A 1 103 ? 8.357 -5.360 -9.274 1.00 39.53 103 GLY A N 1
ATOM 815 C CA . GLY A 1 103 ? 7.552 -4.304 -9.916 1.00 39.53 103 GLY A CA 1
ATOM 816 C C . GLY A 1 103 ? 6.936 -3.279 -8.942 1.00 39.53 103 GLY A C 1
ATOM 817 O O . GLY A 1 103 ? 6.329 -2.289 -9.371 1.00 39.53 103 GLY A O 1
ATOM 818 N N . PHE A 1 104 ? 7.100 -3.490 -7.628 1.00 42.22 104 PHE A N 1
ATOM 819 C CA . PHE A 1 104 ? 6.389 -2.801 -6.533 1.00 42.22 104 PHE A CA 1
ATOM 820 C C . PHE A 1 104 ? 7.051 -1.513 -6.044 1.00 42.22 104 PHE A C 1
ATOM 822 O O . PHE A 1 104 ? 6.570 -0.885 -5.101 1.00 42.22 104 PHE A O 1
ATOM 829 N N . LEU A 1 105 ? 8.145 -1.101 -6.678 1.00 41.12 105 LEU A N 1
ATOM 830 C CA . LEU A 1 105 ? 9.044 -0.026 -6.259 1.00 41.12 105 LEU A CA 1
ATOM 831 C C . LEU A 1 105 ? 8.399 1.384 -6.331 1.00 41.12 105 LEU A C 1
ATOM 833 O O . LEU A 1 105 ? 8.819 2.215 -7.126 1.00 41.12 105 LEU A O 1
ATOM 837 N N . ASN A 1 106 ? 7.356 1.635 -5.521 1.00 48.12 106 ASN A N 1
ATOM 838 C CA . ASN A 1 106 ? 6.684 2.895 -5.114 1.00 48.12 106 ASN A CA 1
ATOM 839 C C . ASN A 1 106 ? 5.141 2.861 -5.183 1.00 48.12 106 ASN A C 1
ATOM 841 O O . ASN A 1 106 ? 4.502 3.886 -4.953 1.00 48.12 106 ASN A O 1
ATOM 845 N N . GLY A 1 107 ? 4.514 1.726 -5.498 1.00 60.19 107 GLY A N 1
ATOM 846 C CA . GLY A 1 107 ? 3.053 1.639 -5.594 1.00 60.19 107 GLY A CA 1
ATOM 847 C C . GLY A 1 107 ? 2.409 1.186 -4.289 1.00 60.19 107 GLY A C 1
ATOM 848 O O . GLY A 1 107 ? 2.066 0.014 -4.176 1.00 60.19 107 GLY A O 1
ATOM 849 N N . LYS A 1 108 ? 2.238 2.082 -3.309 1.00 71.75 108 LYS A N 1
ATOM 850 C CA . LYS A 1 108 ? 1.555 1.744 -2.043 1.00 71.75 108 LYS A CA 1
ATOM 851 C C . LYS A 1 108 ? 0.139 1.212 -2.307 1.00 71.75 108 LYS A C 1
ATOM 853 O O . LYS A 1 108 ? -0.197 0.130 -1.843 1.00 71.75 108 LYS A O 1
ATOM 858 N N . THR A 1 109 ? -0.620 1.909 -3.151 1.00 69.38 109 THR A N 1
ATOM 859 C CA . THR A 1 109 ? -1.961 1.518 -3.621 1.00 69.38 109 THR A CA 1
ATOM 860 C C . THR A 1 109 ? -1.920 0.240 -4.473 1.00 69.38 109 THR A C 1
ATOM 862 O O . THR A 1 109 ? -2.659 -0.698 -4.199 1.00 69.38 109 THR A O 1
ATOM 865 N N . LEU A 1 110 ? -0.971 0.125 -5.417 1.00 66.31 110 LEU A N 1
ATOM 866 C CA . LEU A 1 110 ? -0.786 -1.090 -6.241 1.00 66.31 110 LEU A CA 1
ATOM 867 C C . LEU A 1 110 ? -0.519 -2.346 -5.397 1.00 66.31 110 LEU A C 1
ATOM 869 O O . LEU A 1 110 ? -0.878 -3.454 -5.782 1.00 66.31 110 LEU A O 1
ATOM 873 N N . THR A 1 111 ? 0.115 -2.181 -4.233 1.00 70.50 111 THR A N 1
ATOM 874 C CA . THR A 1 111 ? 0.357 -3.297 -3.312 1.00 70.50 111 THR A CA 1
ATOM 875 C C . THR A 1 111 ? -0.956 -3.855 -2.776 1.00 70.50 111 THR A C 1
ATOM 877 O O . THR A 1 111 ? -1.103 -5.068 -2.663 1.00 70.50 111 THR A O 1
ATOM 880 N N . ALA A 1 112 ? -1.924 -2.986 -2.485 1.00 78.56 112 ALA A N 1
ATOM 881 C CA . ALA A 1 112 ? -3.249 -3.396 -2.042 1.00 78.56 112 ALA A CA 1
ATOM 882 C C . ALA A 1 112 ? -4.038 -4.088 -3.162 1.00 78.56 112 ALA A C 1
ATOM 884 O O . ALA A 1 112 ? -4.631 -5.133 -2.912 1.00 78.56 112 ALA A O 1
ATOM 885 N N . GLU A 1 113 ? -3.981 -3.556 -4.388 1.00 68.31 113 GLU A N 1
ATOM 886 C CA . GLU A 1 113 ? -4.603 -4.162 -5.578 1.00 68.31 113 GLU A CA 1
ATOM 887 C C . GLU A 1 113 ? -4.097 -5.585 -5.816 1.00 68.31 113 GLU A C 1
ATOM 889 O O . GLU A 1 113 ? -4.884 -6.524 -5.944 1.00 68.31 113 GLU A O 1
ATOM 894 N N . PHE A 1 114 ? -2.781 -5.771 -5.766 1.00 69.25 114 PHE A N 1
ATOM 895 C CA . PHE A 1 114 ? -2.181 -7.088 -5.914 1.00 69.25 114 PHE A CA 1
ATOM 896 C C . PHE A 1 114 ? -2.602 -8.043 -4.796 1.00 69.25 114 PHE A C 1
ATOM 898 O O . PHE A 1 114 ? -2.922 -9.198 -5.068 1.00 69.25 114 PHE A O 1
ATOM 905 N N . ILE A 1 115 ? -2.614 -7.576 -3.540 1.00 72.94 115 ILE A N 1
ATOM 906 C CA . ILE A 1 115 ? -3.063 -8.390 -2.403 1.00 72.94 115 ILE A CA 1
ATOM 907 C C . ILE A 1 115 ? -4.518 -8.820 -2.608 1.00 72.94 115 ILE A C 1
ATOM 909 O O . ILE A 1 115 ? -4.825 -9.996 -2.429 1.00 72.94 115 ILE A O 1
ATOM 913 N N . SER A 1 116 ? -5.406 -7.910 -3.015 1.00 74.50 116 SER A N 1
ATOM 914 C CA . SER A 1 116 ? -6.807 -8.252 -3.275 1.00 74.50 116 SER A CA 1
ATOM 915 C C . SER A 1 116 ? -6.966 -9.251 -4.421 1.00 74.50 116 SER A C 1
ATOM 917 O O . SER A 1 116 ? -7.711 -10.220 -4.281 1.00 74.50 116 SER A O 1
ATOM 919 N N . GLU A 1 117 ? -6.202 -9.084 -5.505 1.00 62.97 117 GLU A N 1
ATOM 920 C CA . GLU A 1 117 ? -6.202 -9.998 -6.649 1.00 62.97 117 GLU A CA 1
ATOM 921 C C . GLU A 1 117 ? -5.719 -11.395 -6.239 1.00 62.97 117 GLU A C 1
ATOM 923 O O . GLU A 1 117 ? -6.363 -12.394 -6.549 1.00 62.97 117 GLU A O 1
ATOM 928 N N . HIS A 1 118 ? -4.641 -11.471 -5.454 1.00 67.31 118 HIS A N 1
ATOM 929 C CA . HIS A 1 118 ? -4.083 -12.734 -4.960 1.00 67.31 118 HIS A CA 1
ATOM 930 C C . HIS A 1 118 ? -5.011 -13.466 -3.990 1.00 67.31 118 HIS A C 1
ATOM 932 O O . HIS A 1 118 ? -5.006 -14.698 -3.934 1.00 67.31 118 HIS A O 1
ATOM 938 N N . LEU A 1 119 ? -5.800 -12.721 -3.218 1.00 69.25 119 LEU A N 1
ATOM 939 C CA . LEU A 1 119 ? -6.806 -13.272 -2.313 1.00 69.25 119 LEU A CA 1
ATOM 940 C C . LEU A 1 119 ? -8.129 -13.596 -3.021 1.00 69.25 119 LEU A C 1
ATOM 942 O O . LEU A 1 119 ? -8.992 -14.223 -2.409 1.00 69.25 119 LEU A O 1
ATOM 946 N N . LEU A 1 120 ? -8.286 -13.200 -4.291 1.00 73.94 120 LEU A N 1
ATOM 947 C CA . LEU A 1 120 ? -9.538 -13.286 -5.050 1.00 73.94 120 LEU A CA 1
ATOM 948 C C . LEU A 1 120 ? -10.709 -12.601 -4.323 1.00 73.94 120 LEU A C 1
ATOM 950 O O . LEU A 1 120 ? -11.844 -13.082 -4.353 1.00 73.94 120 LEU A O 1
ATOM 954 N N . LEU A 1 121 ? -10.425 -11.480 -3.656 1.00 76.19 121 LEU A N 1
ATOM 955 C CA . LEU A 1 121 ? -11.413 -10.653 -2.966 1.00 76.19 121 LEU A CA 1
ATOM 956 C C . LEU A 1 121 ? -11.548 -9.299 -3.674 1.00 76.19 121 LEU A C 1
ATOM 958 O O . LEU A 1 121 ? -10.550 -8.782 -4.179 1.00 76.19 121 LEU A O 1
ATOM 962 N N . PRO A 1 122 ? -12.743 -8.681 -3.696 1.00 68.75 122 PRO A N 1
ATOM 963 C CA . PRO A 1 122 ? -12.892 -7.323 -4.206 1.00 68.75 122 PRO A CA 1
ATOM 964 C C . PRO A 1 122 ? -12.013 -6.342 -3.422 1.00 68.75 122 PRO A C 1
ATOM 966 O O . PRO A 1 122 ? -11.899 -6.455 -2.201 1.00 68.75 122 PRO A O 1
ATOM 969 N N . LEU A 1 123 ? -11.433 -5.354 -4.104 1.00 80.81 123 LEU A N 1
ATOM 970 C CA . LEU A 1 123 ? -10.813 -4.201 -3.454 1.00 80.81 123 LEU A CA 1
ATOM 971 C C . LEU A 1 123 ? -11.841 -3.081 -3.334 1.00 80.81 123 LEU A C 1
ATOM 973 O O . LEU A 1 123 ? -12.355 -2.604 -4.346 1.00 80.81 123 LEU A O 1
ATOM 977 N N . TYR A 1 124 ? -12.101 -2.623 -2.114 1.00 83.19 124 TYR A N 1
ATOM 978 C CA . TYR A 1 124 ? -12.836 -1.389 -1.882 1.00 83.19 124 TYR A CA 1
ATOM 979 C C . TYR A 1 124 ? -11.852 -0.300 -1.459 1.00 83.19 124 TYR A C 1
ATOM 981 O O . TYR A 1 124 ? -11.283 -0.371 -0.374 1.00 83.19 124 TYR A O 1
ATOM 989 N N . SER A 1 125 ? -11.615 0.676 -2.335 1.00 82.75 125 SER A N 1
ATOM 990 C CA . SER A 1 125 ? -10.701 1.793 -2.082 1.00 82.75 125 SER A CA 1
ATOM 991 C C . SER A 1 125 ? -11.470 3.036 -1.646 1.00 82.75 125 SER A C 1
ATOM 993 O O . SER A 1 125 ? -12.468 3.384 -2.277 1.00 82.75 125 SER A O 1
ATOM 995 N N . VAL A 1 126 ? -10.996 3.688 -0.586 1.00 85.50 126 VAL A N 1
ATOM 996 C CA . VAL A 1 126 ? -11.558 4.921 -0.023 1.00 85.50 126 VAL A CA 1
ATOM 997 C C . VAL A 1 126 ? -10.420 5.879 0.315 1.00 85.50 126 VAL A C 1
ATOM 999 O O . VAL A 1 126 ? -9.421 5.477 0.916 1.00 85.50 126 VAL A O 1
ATOM 1002 N N . SER A 1 127 ? -10.561 7.153 -0.044 1.00 84.50 127 SER A N 1
ATOM 1003 C CA . SER A 1 127 ? -9.635 8.206 0.378 1.00 84.50 127 SER A CA 1
ATOM 1004 C C . SER A 1 127 ? -9.939 8.676 1.801 1.00 84.50 127 SER A C 1
ATOM 1006 O O . SER A 1 127 ? -11.099 8.808 2.193 1.00 84.50 127 SER A O 1
ATOM 1008 N N . SER A 1 128 ? -8.908 9.021 2.575 1.00 83.06 128 SER A N 1
ATOM 1009 C CA . SER A 1 128 ? -9.070 9.629 3.903 1.00 83.06 128 SER A CA 1
ATOM 1010 C C . SER A 1 128 ? -9.935 10.898 3.891 1.00 83.06 128 SER A C 1
ATOM 1012 O O . SER A 1 128 ? -10.655 11.158 4.856 1.00 83.06 128 SER A O 1
ATOM 1014 N N . THR A 1 129 ? -9.934 11.642 2.782 1.00 80.94 129 THR A N 1
ATOM 1015 C CA . THR A 1 129 ? -10.758 12.844 2.577 1.00 80.94 129 THR A CA 1
ATOM 1016 C C . THR A 1 129 ? -12.260 12.558 2.517 1.00 80.94 129 THR A C 1
ATOM 1018 O O . THR A 1 129 ? -13.062 13.435 2.825 1.00 80.94 129 THR A O 1
ATOM 1021 N N . GLU A 1 130 ? -12.662 11.336 2.161 1.00 80.25 130 GLU A N 1
ATOM 1022 C CA . GLU A 1 130 ? -14.072 10.929 2.098 1.00 80.25 130 GLU A CA 1
ATOM 1023 C C . GLU A 1 130 ? -14.663 10.655 3.490 1.00 80.25 130 GLU A C 1
ATOM 1025 O O . GLU A 1 130 ? -15.881 10.604 3.655 1.00 80.25 130 GLU A O 1
ATOM 1030 N N . LEU A 1 131 ? -13.814 10.511 4.515 1.00 83.44 131 LEU A N 1
ATOM 1031 C CA . LEU A 1 131 ? -14.236 10.216 5.886 1.00 83.44 131 LEU A CA 1
ATOM 1032 C C . LEU A 1 131 ? -14.610 11.473 6.692 1.00 83.44 131 LEU A C 1
ATOM 1034 O O . LEU A 1 131 ? -15.063 11.359 7.830 1.00 83.44 131 LEU A O 1
ATOM 1038 N N . GLY A 1 132 ? -14.450 12.665 6.114 1.00 84.44 132 GLY A N 1
ATOM 1039 C CA . GLY A 1 132 ? -14.792 13.940 6.745 1.00 84.44 132 GLY A CA 1
ATOM 1040 C C . GLY A 1 132 ? -13.777 14.432 7.782 1.00 84.44 132 GLY A C 1
ATOM 1041 O O . GLY A 1 132 ? -12.822 13.748 8.153 1.00 84.44 132 GLY A O 1
ATOM 1042 N N . ASP A 1 133 ? -14.002 15.655 8.263 1.00 83.94 133 ASP A N 1
ATOM 1043 C CA . ASP A 1 133 ? -13.042 16.409 9.079 1.00 83.94 133 ASP A CA 1
ATOM 1044 C C . ASP A 1 133 ? -13.391 16.449 10.567 1.00 83.94 133 ASP A C 1
ATOM 1046 O O . ASP A 1 133 ? -12.601 16.932 11.388 1.00 83.94 133 ASP A O 1
ATOM 1050 N N . THR A 1 134 ? -14.546 15.917 10.951 1.00 85.44 134 THR A N 1
ATOM 1051 C CA . THR A 1 134 ? -14.960 15.808 12.349 1.00 85.44 134 THR A CA 1
ATOM 1052 C C . THR A 1 134 ? -15.041 14.353 12.790 1.00 85.44 134 THR A C 1
ATOM 1054 O O . THR A 1 134 ? -15.308 13.455 12.001 1.00 85.44 134 THR A O 1
ATOM 1057 N N . ALA A 1 135 ? -14.871 14.099 14.089 1.00 86.12 135 ALA A N 1
ATOM 1058 C CA . ALA A 1 135 ? -14.962 12.738 14.621 1.00 86.12 135 ALA A CA 1
ATOM 1059 C C . ALA A 1 135 ? -16.329 12.079 14.359 1.00 86.12 135 ALA A C 1
ATOM 1061 O O . ALA A 1 135 ? -16.398 10.878 14.126 1.00 86.12 135 ALA A O 1
ATOM 1062 N N . GLN A 1 136 ? -17.408 12.866 14.361 1.00 88.44 136 GLN A N 1
ATOM 1063 C CA . GLN A 1 136 ? -18.761 12.364 14.132 1.00 88.44 136 GLN A CA 1
ATOM 1064 C C . GLN A 1 136 ? -18.999 11.996 12.662 1.00 88.44 136 GLN A C 1
ATOM 1066 O O . GLN A 1 136 ? -19.629 10.976 12.383 1.00 88.44 136 GLN A O 1
ATOM 1071 N N . GLU A 1 137 ? -18.457 12.783 11.730 1.00 88.00 137 GLU A N 1
ATOM 1072 C CA . GLU A 1 137 ? -18.446 12.434 10.307 1.00 88.00 137 GLU A CA 1
ATOM 1073 C C . GLU A 1 137 ? -17.598 11.189 10.065 1.00 88.00 137 GLU A C 1
ATOM 1075 O O . GLU A 1 137 ? -18.094 10.256 9.441 1.00 88.00 137 GLU A O 1
ATOM 1080 N N . THR A 1 138 ? -16.394 11.116 10.648 1.00 87.44 138 THR A N 1
ATOM 1081 C CA . THR A 1 138 ? -15.517 9.941 10.539 1.00 87.44 138 THR A CA 1
ATOM 1082 C C . THR A 1 138 ? -16.213 8.680 11.030 1.00 87.44 138 THR A C 1
ATOM 1084 O O . THR A 1 138 ? -16.204 7.673 10.334 1.00 87.44 138 THR A O 1
ATOM 1087 N N . GLU A 1 139 ? -16.875 8.709 12.184 1.00 88.81 139 GLU A N 1
ATOM 1088 C CA . GLU A 1 139 ? -17.616 7.543 12.679 1.00 88.81 139 GLU A CA 1
ATOM 1089 C C . GLU A 1 139 ? -18.775 7.135 11.770 1.00 88.81 139 GLU A C 1
ATOM 1091 O O . GLU A 1 139 ? -18.975 5.945 11.523 1.00 88.81 139 GLU A O 1
ATOM 1096 N N . SER A 1 140 ? -19.532 8.109 11.265 1.00 89.19 140 SER A N 1
ATOM 1097 C CA . SER A 1 140 ? -20.680 7.848 10.398 1.00 89.19 140 SER A CA 1
ATOM 1098 C C . SER A 1 140 ? -20.251 7.306 9.033 1.00 89.19 140 SER A C 1
ATOM 1100 O O . SER A 1 140 ? -20.700 6.232 8.629 1.00 89.19 140 SER A O 1
ATOM 1102 N N . GLN A 1 141 ? -19.358 8.019 8.340 1.00 87.88 141 GLN A N 1
ATOM 1103 C CA . GLN A 1 141 ? -18.893 7.670 6.997 1.00 87.88 141 GLN A CA 1
ATOM 1104 C C . GLN A 1 141 ? -18.063 6.396 7.025 1.00 87.88 141 GLN A C 1
ATOM 1106 O O . GLN A 1 141 ? -18.345 5.450 6.291 1.00 87.88 141 GLN A O 1
ATOM 1111 N N . PHE A 1 142 ? -17.095 6.309 7.937 1.00 87.50 142 PHE A N 1
ATOM 1112 C CA . PHE A 1 142 ? -16.249 5.129 8.004 1.00 87.50 142 PHE A CA 1
ATOM 1113 C C . PHE A 1 142 ? -17.041 3.909 8.486 1.00 87.50 142 PHE A C 1
ATOM 1115 O O . PHE A 1 142 ? -16.860 2.814 7.966 1.00 87.50 142 PHE A O 1
ATOM 1122 N N . GLY A 1 143 ? -18.024 4.088 9.375 1.00 86.06 143 GLY A N 1
ATOM 1123 C CA . GLY A 1 143 ? -18.961 3.025 9.737 1.00 86.06 143 GLY A CA 1
ATOM 1124 C C . GLY A 1 143 ? -19.759 2.473 8.545 1.00 86.06 143 GLY A C 1
ATOM 1125 O O . GLY A 1 143 ? -20.004 1.268 8.486 1.00 86.06 143 GLY A O 1
ATOM 1126 N N . GLN A 1 144 ? -20.151 3.315 7.582 1.00 85.19 144 GLN A N 1
ATOM 1127 C CA . GLN A 1 144 ? -20.797 2.867 6.340 1.00 85.19 144 GLN A CA 1
ATOM 1128 C C . GLN A 1 144 ? -19.814 2.127 5.428 1.00 85.19 144 GLN A C 1
ATOM 1130 O O . GLN A 1 144 ? -20.134 1.036 4.952 1.00 85.19 144 GLN A O 1
ATOM 1135 N N . VAL A 1 145 ? -18.608 2.674 5.257 1.00 86.81 145 VAL A N 1
ATOM 1136 C CA . VAL A 1 145 ? -17.521 2.059 4.481 1.00 86.81 145 VAL A CA 1
ATOM 1137 C C . VAL A 1 145 ? -17.215 0.651 4.990 1.00 86.81 145 VAL A C 1
ATOM 1139 O O . VAL A 1 145 ? -17.179 -0.296 4.206 1.00 86.81 145 VAL A O 1
ATOM 1142 N N . LEU A 1 146 ? -17.068 0.478 6.307 1.00 83.75 146 LEU A N 1
ATOM 1143 C CA . LEU A 1 146 ? -16.775 -0.829 6.893 1.00 83.75 146 LEU A CA 1
ATOM 1144 C C . LEU A 1 146 ? -17.915 -1.824 6.717 1.00 83.75 146 LEU A C 1
ATOM 1146 O O . LEU A 1 146 ? -17.660 -2.998 6.460 1.00 83.75 146 LEU A O 1
ATOM 1150 N N . LYS A 1 147 ? -19.170 -1.378 6.841 1.00 81.62 147 LYS A N 1
ATOM 1151 C CA . LYS A 1 147 ? -20.330 -2.245 6.595 1.00 8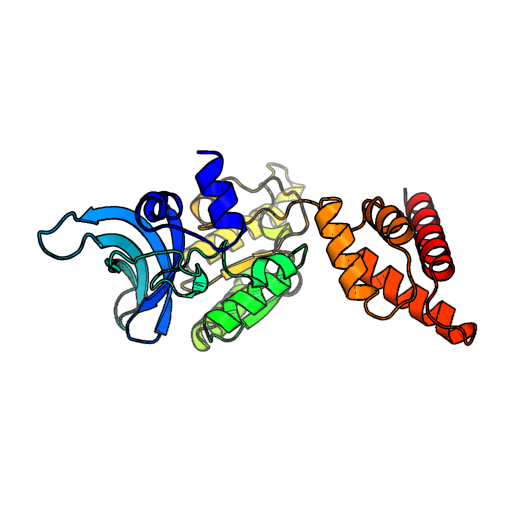1.62 147 LYS A CA 1
ATOM 1152 C C . LYS A 1 147 ? -20.350 -2.741 5.153 1.00 81.62 147 LYS A C 1
ATOM 1154 O O . LYS A 1 147 ? -20.593 -3.925 4.933 1.00 81.62 147 LYS A O 1
ATOM 1159 N N . LEU A 1 148 ? -20.073 -1.859 4.191 1.00 74.69 148 LEU A N 1
ATOM 1160 C CA . LEU A 1 148 ? -20.019 -2.220 2.778 1.00 74.69 148 LEU A CA 1
ATOM 1161 C C . LEU A 1 148 ? -18.870 -3.196 2.498 1.00 74.69 148 LEU A C 1
ATOM 1163 O O . LEU A 1 148 ? -19.113 -4.262 1.933 1.00 74.69 148 LEU A O 1
ATOM 1167 N N . ALA A 1 149 ? -17.662 -2.884 2.981 1.00 77.88 149 ALA A N 1
ATOM 1168 C CA . ALA A 1 149 ? -16.497 -3.760 2.869 1.00 77.88 149 ALA A CA 1
ATOM 1169 C C . ALA A 1 149 ? -16.772 -5.157 3.447 1.00 77.88 149 ALA A C 1
ATOM 1171 O O . ALA A 1 149 ? -16.524 -6.163 2.783 1.00 77.88 149 ALA A O 1
ATOM 1172 N N . ALA A 1 150 ? -17.359 -5.222 4.646 1.00 78.50 150 ALA A N 1
ATOM 1173 C CA . ALA A 1 150 ? -17.718 -6.476 5.297 1.00 78.50 150 ALA A CA 1
ATOM 1174 C C . ALA A 1 150 ? -18.780 -7.254 4.498 1.00 78.50 150 ALA A C 1
ATOM 1176 O O . ALA A 1 150 ? -18.627 -8.453 4.282 1.00 78.50 150 ALA A O 1
ATOM 1177 N N . SER A 1 151 ? -19.826 -6.578 4.003 1.00 75.75 151 SER A N 1
ATOM 1178 C CA . SER A 1 151 ? -20.900 -7.210 3.215 1.00 75.75 151 SER A CA 1
ATOM 1179 C C . SER A 1 151 ? -20.419 -7.842 1.908 1.00 75.75 151 SER A C 1
ATOM 1181 O O . SER A 1 151 ? -20.995 -8.828 1.453 1.00 75.75 151 SER A O 1
ATOM 1183 N N . TRP A 1 152 ? -19.359 -7.293 1.314 1.00 69.56 152 TRP A N 1
ATOM 1184 C CA . TRP A 1 152 ? -18.754 -7.807 0.085 1.00 69.56 152 TRP A CA 1
ATOM 1185 C C . TRP A 1 152 ? -17.571 -8.735 0.346 1.00 69.56 152 TRP A C 1
ATOM 1187 O O . TRP A 1 152 ? -16.992 -9.255 -0.6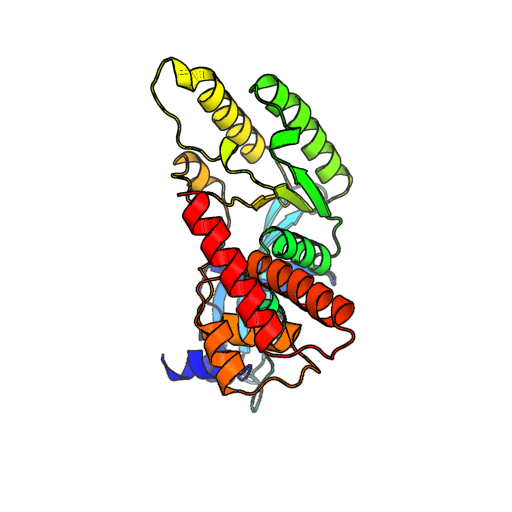06 1.00 69.56 152 TRP A O 1
ATOM 1197 N N . ASN A 1 153 ? -17.214 -8.948 1.618 1.00 78.19 153 ASN A N 1
ATOM 1198 C CA . ASN A 1 153 ? -15.988 -9.632 2.014 1.00 78.19 153 ASN A CA 1
ATOM 1199 C C . ASN A 1 153 ? -14.759 -9.061 1.273 1.00 78.19 153 ASN A C 1
ATOM 1201 O O . ASN A 1 153 ? -13.934 -9.795 0.733 1.00 78.19 153 ASN A O 1
ATOM 1205 N N . ALA A 1 154 ? -14.695 -7.732 1.181 1.00 78.25 154 ALA A N 1
ATOM 1206 C CA . ALA A 1 154 ? -13.695 -7.007 0.414 1.00 78.25 154 ALA A CA 1
ATOM 1207 C C . ALA A 1 154 ? -12.445 -6.699 1.251 1.00 78.25 154 ALA A C 1
ATOM 1209 O O . ALA A 1 154 ? -12.512 -6.489 2.465 1.00 78.25 154 ALA A O 1
ATOM 1210 N N . VAL A 1 155 ? -11.301 -6.591 0.576 1.00 85.50 155 VAL A N 1
ATOM 1211 C CA . VAL A 1 155 ? -10.131 -5.902 1.125 1.00 85.50 155 VAL A CA 1
ATOM 1212 C C . VAL A 1 155 ? -10.440 -4.407 1.112 1.00 85.50 155 VAL A C 1
ATOM 1214 O O . VAL A 1 155 ? -10.704 -3.840 0.053 1.00 85.50 155 VAL A O 1
ATOM 1217 N N . LEU A 1 156 ? -10.417 -3.765 2.278 1.00 90.31 156 LEU A N 1
ATOM 1218 C CA . LEU A 1 156 ? -10.592 -2.322 2.399 1.00 90.31 156 LEU A CA 1
ATOM 1219 C C . LEU A 1 156 ? -9.229 -1.638 2.301 1.00 90.31 156 LEU A C 1
ATOM 1221 O O . LEU A 1 156 ? -8.355 -1.885 3.129 1.00 90.31 156 LEU A O 1
ATOM 1225 N N . LEU A 1 157 ? -9.059 -0.764 1.315 1.00 89.25 157 LEU A N 1
ATOM 1226 C CA . LEU A 1 157 ? -7.925 0.144 1.211 1.00 89.25 157 LEU A CA 1
ATOM 1227 C C . LEU A 1 157 ? -8.350 1.539 1.670 1.00 89.25 157 LEU A C 1
ATOM 1229 O O . LEU A 1 157 ? -9.239 2.141 1.075 1.00 89.25 157 LEU A O 1
ATOM 1233 N N . LEU A 1 158 ? -7.679 2.055 2.696 1.00 90.31 158 LEU A N 1
ATOM 1234 C CA . LEU A 1 158 ? -7.754 3.456 3.087 1.00 90.31 158 LEU A CA 1
ATOM 1235 C C . LEU A 1 158 ? -6.492 4.187 2.619 1.00 90.31 158 LEU A C 1
ATOM 1237 O O . LEU A 1 158 ? -5.419 4.019 3.213 1.00 90.31 158 LEU A O 1
ATOM 1241 N N . ASP A 1 159 ? -6.628 4.985 1.561 1.00 84.69 159 ASP A N 1
ATOM 1242 C CA . ASP A 1 159 ? -5.516 5.754 1.007 1.00 84.69 159 ASP A CA 1
ATOM 1243 C C . ASP A 1 159 ? -5.312 7.082 1.743 1.00 84.69 159 ASP A C 1
ATOM 1245 O O . ASP A 1 159 ? -6.242 7.684 2.281 1.00 84.69 159 ASP A O 1
ATOM 1249 N N . GLU A 1 160 ? -4.055 7.515 1.799 1.00 81.88 160 GLU A N 1
ATOM 1250 C CA . GLU A 1 160 ? -3.617 8.740 2.472 1.00 81.88 160 GLU A CA 1
ATOM 1251 C C . GLU A 1 160 ? -4.098 8.861 3.930 1.00 81.88 160 GLU A C 1
ATOM 1253 O O . GLU A 1 160 ? -4.450 9.938 4.411 1.00 81.88 160 GLU A O 1
ATOM 1258 N N . ALA A 1 161 ? -4.044 7.758 4.680 1.00 87.69 161 ALA A N 1
ATOM 1259 C CA . ALA A 1 161 ? -4.512 7.663 6.066 1.00 87.69 161 ALA A CA 1
ATOM 1260 C C . ALA A 1 161 ? -3.701 8.500 7.083 1.00 87.69 161 ALA A C 1
ATOM 1262 O O . ALA A 1 161 ? -3.956 8.424 8.282 1.00 87.69 161 ALA A O 1
ATOM 1263 N N . GLY A 1 162 ? -2.720 9.297 6.636 1.00 85.00 162 GLY A N 1
ATOM 1264 C CA . GLY A 1 162 ? -1.790 10.043 7.492 1.00 85.00 162 GLY A CA 1
ATOM 1265 C C . GLY A 1 162 ? -2.490 10.871 8.569 1.00 85.00 162 GLY A C 1
ATOM 1266 O O . GLY A 1 162 ? -2.140 10.744 9.738 1.00 85.00 162 GLY A O 1
ATOM 1267 N N . VAL A 1 163 ? -3.549 11.595 8.195 1.00 82.81 163 VAL A N 1
ATOM 1268 C CA . VAL A 1 163 ? -4.339 12.463 9.092 1.00 82.81 163 VAL A CA 1
ATOM 1269 C C . VAL A 1 163 ? -4.985 11.726 10.271 1.00 82.81 163 VAL A C 1
ATOM 1271 O O . VAL A 1 163 ? -5.265 12.329 11.307 1.00 82.81 163 VAL A O 1
ATOM 1274 N N . PHE A 1 164 ? -5.230 10.421 10.134 1.00 86.19 164 PHE A N 1
ATOM 1275 C CA . PHE A 1 164 ? -5.815 9.591 11.188 1.00 86.19 164 PHE A CA 1
ATOM 1276 C C . PHE A 1 164 ? -4.763 8.917 12.066 1.00 86.19 164 PHE A C 1
ATOM 1278 O O . PHE A 1 164 ? -5.091 8.473 13.164 1.00 86.19 164 PHE A O 1
ATOM 1285 N N . LEU A 1 165 ? -3.516 8.850 11.595 1.00 85.44 165 LEU A N 1
ATOM 1286 C CA . LEU A 1 165 ? -2.409 8.177 12.271 1.00 85.44 165 LEU A CA 1
ATOM 1287 C C . LEU A 1 165 ? -1.523 9.140 13.079 1.00 85.44 165 LEU A C 1
ATOM 1289 O O . LEU A 1 165 ? -0.635 8.689 13.799 1.00 85.44 165 LEU A O 1
ATOM 1293 N N . GLU A 1 166 ? -1.743 10.450 12.962 1.00 86.75 166 GLU A N 1
ATOM 1294 C CA . GLU A 1 166 ? -0.980 11.494 13.651 1.00 86.75 166 GLU A CA 1
ATOM 1295 C C . GLU A 1 166 ? -0.975 11.339 15.179 1.00 86.75 166 GLU A C 1
ATOM 1297 O O . GLU A 1 166 ? -1.989 11.013 15.804 1.00 86.75 166 GLU A O 1
ATOM 1302 N N . LYS A 1 167 ? 0.181 11.623 15.796 1.00 87.44 167 LYS A N 1
ATOM 1303 C CA . LYS A 1 167 ? 0.326 11.654 17.253 1.00 87.44 167 LYS A CA 1
ATOM 1304 C C . LYS A 1 167 ? -0.600 12.697 17.866 1.00 87.44 167 LYS A C 1
ATOM 1306 O O . LYS A 1 167 ? -0.629 13.849 17.432 1.00 87.44 167 LYS A O 1
ATOM 1311 N N . ARG A 1 168 ? -1.313 12.310 18.924 1.00 84.56 168 ARG A N 1
ATOM 1312 C CA . ARG A 1 168 ? -2.165 13.240 19.670 1.00 84.56 168 ARG A CA 1
ATOM 1313 C C . ARG A 1 168 ? -1.333 14.343 20.324 1.00 84.56 168 ARG A C 1
ATOM 1315 O O . ARG A 1 168 ? -0.299 14.069 20.933 1.00 84.56 168 ARG A O 1
ATOM 1322 N N . VAL A 1 169 ? -1.823 15.579 20.244 1.00 87.12 169 VAL A N 1
ATOM 1323 C CA . VAL A 1 169 ? -1.149 16.766 20.798 1.00 87.12 169 VAL A CA 1
ATOM 1324 C C . VAL A 1 169 ? -1.987 17.366 21.922 1.00 87.12 169 VAL A C 1
ATOM 1326 O O . VAL A 1 169 ? -3.184 17.596 21.753 1.00 87.12 169 VAL A O 1
ATOM 1329 N N . ASP A 1 170 ? -1.371 17.643 23.071 1.00 81.81 170 ASP A N 1
ATOM 1330 C CA . ASP A 1 170 ? -2.047 18.256 24.221 1.00 81.81 170 ASP A CA 1
ATOM 1331 C C . ASP A 1 170 ? -2.045 19.787 24.096 1.00 81.81 170 ASP A C 1
ATOM 1333 O O . ASP A 1 170 ? -1.285 20.516 24.729 1.00 81.81 170 ASP A O 1
ATOM 1337 N N . THR A 1 171 ? -2.826 20.298 23.147 1.00 85.62 171 THR A N 1
ATOM 1338 C CA . THR A 1 171 ? -3.004 21.737 22.919 1.00 85.62 171 THR A CA 1
ATOM 1339 C C . THR A 1 171 ? -4.462 22.009 22.582 1.00 85.62 171 THR A C 1
ATOM 1341 O O . THR A 1 171 ? -5.107 21.226 21.884 1.00 85.62 171 THR A O 1
ATOM 1344 N N . SER A 1 172 ? -4.998 23.138 23.049 1.00 74.31 172 SER A N 1
ATOM 1345 C CA . SER A 1 172 ? -6.409 23.516 22.875 1.00 74.31 172 SER A CA 1
ATOM 1346 C C . SER A 1 172 ? -6.879 23.488 21.410 1.00 74.31 172 SER A C 1
ATOM 1348 O O . SER A 1 172 ? -8.014 23.090 21.146 1.00 74.31 172 SER A O 1
ATOM 1350 N N . GLY A 1 173 ? -6.000 23.824 20.459 1.00 79.88 173 GLY A N 1
ATOM 1351 C CA . GLY A 1 173 ? -6.274 23.779 19.016 1.00 79.88 173 GLY A CA 1
ATOM 1352 C C . GLY A 1 173 ? -6.346 22.373 18.397 1.00 79.88 173 GLY A C 1
ATOM 1353 O O . GLY A 1 173 ? -6.968 22.205 17.354 1.00 79.88 173 GLY A O 1
ATOM 1354 N N . ALA A 1 174 ? -5.790 21.345 19.045 1.00 82.75 174 ALA A N 1
ATOM 1355 C CA . ALA A 1 174 ? -5.717 19.978 18.510 1.00 82.75 174 ALA A CA 1
ATOM 1356 C C . ALA A 1 174 ? -6.907 19.089 18.926 1.00 82.75 174 ALA A C 1
ATOM 1358 O O . ALA A 1 174 ? -6.961 17.899 18.613 1.00 82.75 174 ALA A O 1
ATOM 1359 N N . ARG A 1 175 ? -7.903 19.644 19.633 1.00 84.81 175 ARG A N 1
ATOM 1360 C CA . ARG A 1 175 ? -9.014 18.861 20.204 1.00 84.81 175 ARG A CA 1
ATOM 1361 C C . ARG A 1 175 ? -9.796 18.068 19.152 1.00 84.81 175 ARG A C 1
ATOM 1363 O O . ARG A 1 175 ? -10.167 16.926 19.416 1.00 84.81 175 ARG A O 1
ATOM 1370 N N . ASN A 1 176 ? -10.058 18.651 17.983 1.00 85.00 176 ASN A N 1
ATOM 1371 C CA . ASN A 1 176 ? -10.805 17.975 16.915 1.00 85.00 176 ASN A CA 1
ATOM 1372 C C . ASN A 1 176 ? -9.976 16.872 16.246 1.00 85.00 176 ASN A C 1
ATOM 1374 O O . ASN A 1 176 ? -10.483 15.769 16.055 1.00 85.00 176 ASN A O 1
ATOM 1378 N N . GLN A 1 177 ? -8.693 17.131 15.991 1.00 86.62 177 GLN A N 1
ATOM 1379 C CA . GLN A 1 177 ? -7.738 16.145 15.481 1.00 86.62 177 GLN A CA 1
ATOM 1380 C C . GLN A 1 177 ? -7.636 14.935 16.421 1.00 86.62 177 GLN A C 1
ATOM 1382 O O . GLN A 1 177 ? -7.873 13.808 15.995 1.00 86.62 177 GLN A O 1
ATOM 1387 N N . ASN A 1 178 ? -7.409 15.158 17.720 1.00 88.94 178 ASN A N 1
ATOM 1388 C CA . ASN A 1 178 ? -7.318 14.073 18.703 1.00 88.94 178 ASN A CA 1
ATOM 1389 C C . ASN A 1 178 ? -8.606 13.241 18.777 1.00 88.94 178 ASN A C 1
ATOM 1391 O O . ASN A 1 178 ? -8.548 12.021 18.933 1.00 88.94 178 ASN A O 1
ATOM 1395 N N . LYS A 1 179 ? -9.778 13.883 18.648 1.00 89.81 179 LYS A N 1
ATOM 1396 C CA . LYS A 1 179 ? -11.062 13.174 18.576 1.00 89.81 179 LYS A CA 1
ATOM 1397 C C . LYS A 1 179 ? -11.170 12.308 17.317 1.00 89.81 179 LYS A C 1
ATOM 1399 O O . LYS A 1 179 ? -11.657 11.189 17.435 1.00 89.81 179 LYS A O 1
ATOM 1404 N N . ARG A 1 180 ? -10.704 12.778 16.152 1.00 88.44 180 ARG A N 1
ATOM 1405 C CA . ARG A 1 180 ? -10.651 11.967 14.918 1.00 88.44 180 ARG A CA 1
ATOM 1406 C C . ARG A 1 180 ? -9.745 10.750 15.082 1.00 88.44 180 ARG A C 1
ATOM 1408 O O . ARG A 1 180 ? -10.181 9.638 14.812 1.00 88.44 180 ARG A O 1
ATOM 1415 N N . VAL A 1 181 ? -8.531 10.941 15.603 1.00 89.81 181 VAL A N 1
ATOM 1416 C CA . VAL A 1 181 ? -7.585 9.842 15.880 1.00 89.81 181 VAL A CA 1
ATOM 1417 C C . VAL A 1 181 ? -8.203 8.825 16.849 1.00 89.81 181 VAL A C 1
ATOM 1419 O O . VAL A 1 181 ? -8.112 7.617 16.645 1.00 89.81 181 VAL A O 1
ATOM 1422 N N . ALA A 1 182 ? -8.891 9.291 17.898 1.00 89.50 182 ALA A N 1
ATOM 1423 C CA . ALA A 1 182 ? -9.580 8.419 18.849 1.00 89.50 182 ALA A CA 1
ATOM 1424 C C . ALA A 1 182 ? -10.772 7.662 18.237 1.00 89.50 182 ALA A C 1
ATOM 1426 O O . ALA A 1 182 ? -10.961 6.483 18.540 1.00 89.50 182 ALA A O 1
ATOM 1427 N N . ALA A 1 183 ? -11.565 8.317 17.385 1.00 88.44 183 ALA A N 1
ATOM 1428 C CA . ALA A 1 183 ? -12.630 7.667 16.628 1.00 88.44 183 ALA A CA 1
ATOM 1429 C C . ALA A 1 183 ? -12.063 6.570 15.720 1.00 88.44 183 ALA A C 1
ATOM 1431 O O . ALA A 1 183 ? -12.532 5.437 15.765 1.00 88.44 183 ALA A O 1
ATOM 1432 N 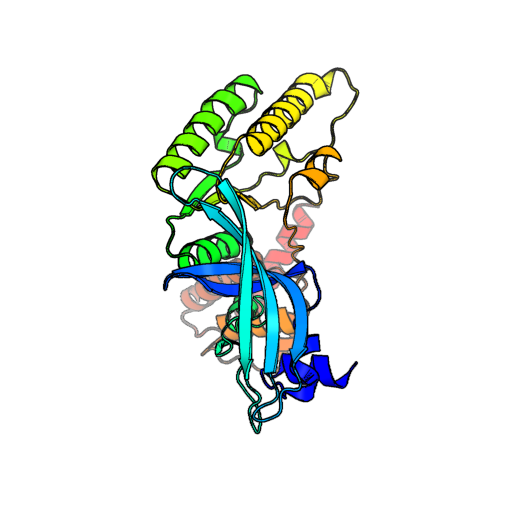N . PHE A 1 184 ? -10.998 6.877 14.981 1.00 89.25 184 PHE A N 1
ATOM 1433 C CA . PHE A 1 184 ? -10.347 5.939 14.076 1.00 89.25 184 PHE A CA 1
ATOM 1434 C C . PHE A 1 184 ? -9.777 4.705 14.798 1.00 89.25 184 PHE A C 1
ATOM 1436 O O . PHE A 1 184 ? -10.037 3.578 14.385 1.00 89.25 184 PHE A O 1
ATOM 1443 N N . LEU A 1 185 ? -9.092 4.889 15.934 1.00 88.62 185 LEU A N 1
ATOM 1444 C CA . LEU A 1 185 ? -8.587 3.778 16.758 1.00 88.62 185 LEU A CA 1
ATOM 1445 C C . LEU A 1 185 ? -9.700 2.844 17.237 1.00 88.62 185 LEU A C 1
ATOM 1447 O O . LEU A 1 185 ? -9.564 1.626 17.152 1.00 88.62 185 LEU A O 1
ATOM 1451 N N . ARG A 1 186 ? -10.814 3.413 17.707 1.00 87.25 186 ARG A N 1
ATOM 1452 C CA . ARG A 1 186 ? -11.978 2.626 18.119 1.00 87.25 186 ARG A CA 1
ATOM 1453 C C . ARG A 1 186 ? -12.544 1.831 16.947 1.00 87.25 186 ARG A C 1
ATOM 1455 O O . ARG A 1 186 ? -12.953 0.694 17.121 1.00 87.25 186 ARG A O 1
ATOM 1462 N N . ILE A 1 187 ? -12.579 2.424 15.762 1.00 83.56 187 ILE A N 1
ATOM 1463 C CA . ILE A 1 187 ? -13.086 1.760 14.566 1.00 83.56 187 ILE A CA 1
ATOM 1464 C C . ILE A 1 187 ? -12.191 0.576 14.168 1.00 83.56 187 ILE A C 1
ATOM 1466 O O . ILE A 1 187 ? -12.713 -0.497 13.868 1.00 83.56 187 ILE A O 1
ATOM 1470 N N . MET A 1 188 ? -10.865 0.728 14.251 1.00 84.69 188 MET A N 1
ATOM 1471 C CA . MET A 1 188 ? -9.922 -0.377 14.037 1.00 84.69 188 MET A CA 1
ATOM 1472 C C . MET A 1 188 ? -10.132 -1.536 15.019 1.00 84.69 188 MET A C 1
ATOM 1474 O O . MET A 1 188 ? -9.977 -2.685 14.619 1.00 84.69 188 MET A O 1
ATOM 1478 N N . ASP A 1 189 ? -10.514 -1.254 16.269 1.00 84.25 189 ASP A N 1
ATOM 1479 C CA . ASP A 1 189 ? -10.774 -2.297 17.274 1.00 84.25 189 ASP A CA 1
ATOM 1480 C C . ASP A 1 189 ? -12.000 -3.160 16.936 1.00 84.25 189 ASP A C 1
ATOM 1482 O O . ASP A 1 189 ? -12.055 -4.331 17.309 1.00 84.25 189 ASP A O 1
ATOM 1486 N N . TYR A 1 190 ? -12.990 -2.596 16.236 1.00 80.56 190 TYR A N 1
ATOM 1487 C CA . TYR A 1 190 ? -14.228 -3.300 15.889 1.00 80.56 190 TYR A CA 1
ATOM 1488 C C . TYR A 1 190 ? -14.218 -3.926 14.494 1.00 80.56 190 TYR A C 1
ATOM 1490 O O . TYR A 1 190 ? -15.047 -4.796 14.221 1.00 80.56 190 TYR A O 1
ATOM 1498 N N . TYR A 1 191 ? -13.342 -3.482 13.590 1.00 82.62 191 TYR A N 1
ATOM 1499 C CA . TYR A 1 191 ? -13.378 -3.948 12.209 1.00 82.62 191 TYR A CA 1
ATOM 1500 C C . TYR A 1 191 ? -12.848 -5.379 12.069 1.00 82.62 191 TYR A C 1
ATOM 1502 O O . TYR A 1 191 ? -11.694 -5.671 12.374 1.00 82.62 191 TYR A O 1
ATOM 1510 N N . GLN A 1 192 ? -13.698 -6.267 11.553 1.00 75.81 192 GLN A N 1
ATOM 1511 C CA . GLN A 1 192 ? -13.388 -7.677 11.315 1.00 75.81 192 GLN A CA 1
ATOM 1512 C C . GLN A 1 192 ? -13.229 -7.935 9.813 1.00 75.81 192 GLN A C 1
ATOM 1514 O O . GLN A 1 192 ? -14.091 -8.526 9.169 1.00 75.81 192 GLN A O 1
ATOM 1519 N N . GLY A 1 193 ? -12.129 -7.446 9.244 1.00 82.38 193 GLY A N 1
ATOM 1520 C CA . GLY A 1 193 ? -11.802 -7.602 7.829 1.00 82.38 193 GLY A CA 1
ATOM 1521 C C . GLY A 1 193 ? -10.356 -7.211 7.531 1.00 82.38 193 GLY A C 1
ATOM 1522 O O . GLY A 1 193 ? -9.611 -6.801 8.422 1.00 82.38 193 GLY A O 1
ATOM 1523 N N . ILE A 1 194 ? -9.946 -7.327 6.267 1.00 86.69 194 ILE A N 1
ATOM 1524 C CA . ILE A 1 194 ? -8.607 -6.905 5.840 1.00 86.69 194 ILE A CA 1
ATOM 1525 C C . ILE A 1 194 ? -8.652 -5.401 5.569 1.00 86.69 194 ILE A C 1
ATOM 1527 O O . ILE A 1 194 ? -9.304 -4.963 4.623 1.00 86.69 194 ILE A O 1
ATOM 1531 N N . LEU A 1 195 ? -7.971 -4.621 6.409 1.00 89.56 195 LEU A N 1
ATOM 1532 C CA . LEU A 1 195 ? -7.752 -3.188 6.222 1.00 89.56 195 LEU A CA 1
ATOM 1533 C C . LEU A 1 195 ? -6.290 -2.949 5.837 1.00 89.56 195 LEU A C 1
ATOM 1535 O O . LEU A 1 195 ? -5.379 -3.244 6.611 1.00 89.56 195 LEU A O 1
ATOM 1539 N N . ILE A 1 196 ? -6.074 -2.388 4.653 1.00 89.25 196 ILE A N 1
ATOM 1540 C CA . ILE A 1 196 ? -4.783 -1.893 4.187 1.00 89.25 196 ILE A CA 1
ATOM 1541 C C . ILE A 1 196 ? -4.822 -0.373 4.263 1.00 89.25 196 ILE A C 1
ATOM 1543 O O . ILE A 1 196 ? -5.756 0.257 3.780 1.00 89.25 196 ILE A O 1
ATOM 1547 N N . MET A 1 197 ? -3.802 0.221 4.872 1.00 88.81 197 MET A N 1
ATOM 1548 C CA . MET A 1 197 ? -3.661 1.671 4.957 1.00 88.81 197 MET A CA 1
ATOM 1549 C C . MET A 1 197 ? -2.375 2.100 4.274 1.00 88.81 197 MET A C 1
ATOM 1551 O O . MET A 1 197 ? -1.319 1.494 4.477 1.00 88.81 197 MET A O 1
ATOM 1555 N N . THR A 1 198 ? -2.449 3.178 3.508 1.00 85.88 198 THR A N 1
ATOM 1556 C CA . THR A 1 198 ? -1.289 3.786 2.859 1.00 85.88 198 THR A CA 1
ATOM 1557 C C . THR A 1 198 ? -1.131 5.217 3.355 1.00 85.88 198 THR A C 1
ATOM 1559 O O . THR A 1 198 ? -2.092 5.947 3.571 1.00 85.88 198 THR A O 1
ATOM 1562 N N . THR A 1 199 ? 0.108 5.637 3.599 1.00 81.19 199 THR A N 1
ATOM 1563 C CA . THR A 1 199 ? 0.413 7.020 3.983 1.00 81.19 199 THR A CA 1
ATOM 1564 C C . THR A 1 199 ? 1.696 7.468 3.317 1.00 81.19 199 THR A C 1
ATOM 1566 O O . THR A 1 199 ? 2.669 6.713 3.252 1.00 81.19 199 THR A O 1
ATOM 1569 N N . ASN A 1 200 ? 1.696 8.690 2.789 1.00 71.81 200 ASN A N 1
ATOM 1570 C CA . ASN A 1 200 ? 2.867 9.329 2.190 1.00 71.81 200 ASN A CA 1
ATOM 1571 C C . ASN A 1 200 ? 3.725 10.090 3.191 1.00 71.81 200 ASN A C 1
ATOM 1573 O O . ASN A 1 200 ? 4.873 10.403 2.891 1.00 71.81 200 ASN A O 1
ATOM 1577 N N . GLN A 1 201 ? 3.198 10.325 4.382 1.00 66.94 201 GLN A N 1
ATOM 1578 C CA . GLN A 1 201 ? 3.887 11.078 5.405 1.00 66.94 201 GLN A CA 1
ATOM 1579 C C . GLN A 1 201 ? 4.749 10.148 6.267 1.00 66.94 201 GLN A C 1
ATOM 1581 O O . GLN A 1 201 ? 4.338 9.041 6.626 1.00 66.94 201 GLN A O 1
ATOM 1586 N N . VAL A 1 202 ? 5.942 10.620 6.633 1.00 60.31 202 VAL A N 1
ATOM 1587 C CA . VAL A 1 202 ? 6.741 10.040 7.722 1.00 60.31 202 VAL A CA 1
ATOM 1588 C C . VAL A 1 202 ? 6.108 10.526 9.026 1.00 60.31 202 VAL A C 1
ATOM 1590 O O . VAL A 1 202 ? 6.578 11.469 9.654 1.00 60.31 202 VAL A O 1
ATOM 1593 N N . VAL A 1 203 ? 4.944 9.969 9.358 1.00 60.69 203 VAL A N 1
ATOM 1594 C CA . VAL A 1 203 ? 4.154 10.422 10.506 1.00 60.69 203 VAL A CA 1
ATOM 1595 C C . VAL A 1 203 ? 4.782 9.877 11.781 1.00 60.69 203 VAL A C 1
ATOM 1597 O O . VAL A 1 203 ? 5.094 8.689 11.876 1.00 60.69 203 VAL A O 1
ATOM 1600 N N . ASN A 1 204 ? 4.932 10.739 12.785 1.00 70.88 204 ASN A N 1
ATOM 1601 C CA . ASN A 1 204 ? 5.102 10.281 14.155 1.00 70.88 204 ASN A CA 1
ATOM 1602 C C . ASN A 1 204 ? 3.758 9.690 14.591 1.00 70.88 204 ASN A C 1
ATOM 1604 O O . ASN A 1 204 ? 2.826 10.443 14.873 1.00 70.88 204 ASN A O 1
ATOM 1608 N N . PHE A 1 205 ? 3.625 8.366 14.520 1.00 79.44 205 PHE A N 1
ATOM 1609 C CA . PHE A 1 205 ? 2.360 7.706 14.811 1.00 79.44 205 PHE A CA 1
ATOM 1610 C C . PHE A 1 205 ? 1.963 7.869 16.278 1.00 79.44 205 PHE A C 1
ATOM 1612 O O . PHE A 1 205 ? 2.819 7.895 17.166 1.00 79.44 205 PHE A O 1
ATOM 1619 N N . ASP A 1 206 ? 0.657 7.955 16.537 1.00 82.62 206 ASP A N 1
ATOM 1620 C CA . ASP A 1 206 ? 0.151 7.770 17.895 1.00 82.62 206 ASP A CA 1
ATOM 1621 C C . ASP A 1 206 ? 0.515 6.365 18.392 1.00 82.62 206 ASP A C 1
ATOM 1623 O O . ASP A 1 206 ? 0.325 5.365 17.692 1.00 82.62 206 ASP A O 1
ATOM 1627 N N . ASP A 1 207 ? 1.042 6.288 19.614 1.00 81.56 207 ASP A N 1
ATOM 1628 C CA . ASP A 1 207 ? 1.609 5.050 20.143 1.00 81.56 207 ASP A CA 1
ATOM 1629 C C . ASP A 1 207 ? 0.551 3.927 20.247 1.00 81.56 207 ASP A C 1
ATOM 1631 O O . ASP A 1 207 ? 0.882 2.739 20.189 1.00 81.56 207 ASP A O 1
ATOM 1635 N N . ALA A 1 208 ? -0.743 4.276 20.304 1.00 85.00 208 ALA A N 1
ATOM 1636 C CA . ALA A 1 208 ? -1.837 3.309 20.326 1.00 85.00 208 ALA A CA 1
ATOM 1637 C C . ALA A 1 208 ? -1.962 2.485 19.029 1.00 85.00 208 ALA A C 1
ATOM 1639 O O . ALA A 1 208 ? -2.481 1.361 19.079 1.00 85.00 208 ALA A O 1
ATOM 1640 N N . PHE A 1 209 ? -1.474 2.987 17.887 1.00 82.88 209 PHE A N 1
ATOM 1641 C CA . PHE A 1 209 ? -1.536 2.270 16.608 1.00 82.88 209 PHE A CA 1
ATOM 1642 C C . PHE A 1 209 ? -0.607 1.060 16.552 1.00 82.88 209 PHE A C 1
ATOM 1644 O O . PHE A 1 209 ? -0.967 0.058 15.936 1.00 82.88 209 PHE A O 1
ATOM 1651 N N . TYR A 1 210 ? 0.539 1.092 17.240 1.00 80.06 210 TYR A N 1
ATOM 1652 C CA . TYR A 1 210 ? 1.491 -0.027 17.228 1.00 80.06 210 TYR A CA 1
ATOM 1653 C C . TYR A 1 210 ? 0.890 -1.331 17.765 1.00 80.06 210 TYR A C 1
ATOM 1655 O O . TYR A 1 210 ? 1.317 -2.409 17.370 1.00 80.06 210 TYR A O 1
ATOM 1663 N N . SER A 1 211 ? -0.122 -1.242 18.632 1.00 79.12 211 SER A N 1
ATOM 1664 C CA . SER A 1 211 ? -0.831 -2.414 19.167 1.00 79.12 211 SER A CA 1
ATOM 1665 C C . SER A 1 211 ? -1.933 -2.969 18.252 1.00 79.12 211 SER A C 1
ATOM 1667 O O . SER A 1 211 ? -2.438 -4.055 18.512 1.00 79.12 211 SER A O 1
ATOM 1669 N N . ARG A 1 212 ? -2.313 -2.234 17.198 1.00 80.56 212 ARG A N 1
ATOM 1670 C CA . ARG A 1 212 ? -3.439 -2.553 16.294 1.00 80.56 212 ARG A CA 1
ATOM 1671 C C . ARG A 1 212 ? -3.000 -2.835 14.859 1.00 80.56 212 ARG A C 1
ATOM 1673 O O . ARG A 1 212 ? -3.735 -3.450 14.092 1.00 80.56 212 ARG A O 1
ATOM 1680 N N . ILE A 1 213 ? -1.814 -2.368 14.475 1.00 78.69 213 ILE A N 1
ATOM 1681 C CA . ILE A 1 213 ? -1.230 -2.624 13.161 1.00 78.69 213 ILE A CA 1
ATOM 1682 C C . ILE A 1 213 ? -0.476 -3.952 13.209 1.00 78.69 213 ILE A C 1
ATOM 1684 O O . ILE A 1 213 ? 0.579 -4.066 13.826 1.00 78.69 213 ILE A O 1
ATOM 1688 N N . HIS A 1 214 ? -1.012 -4.952 12.512 1.00 75.94 214 HIS A N 1
ATOM 1689 C CA . HIS A 1 214 ? -0.411 -6.284 12.424 1.00 75.94 214 HIS A CA 1
ATOM 1690 C C . HIS A 1 214 ? 0.872 -6.308 11.581 1.00 75.94 214 HIS A C 1
ATOM 1692 O O . HIS A 1 214 ? 1.781 -7.090 11.850 1.00 75.94 214 HIS A O 1
ATOM 1698 N N . LEU A 1 215 ? 0.943 -5.469 10.542 1.00 74.56 215 LEU A N 1
ATOM 1699 C CA . LEU A 1 215 ? 2.058 -5.425 9.603 1.00 74.56 215 LEU A CA 1
ATOM 1700 C C . LEU A 1 215 ? 2.297 -3.996 9.118 1.00 74.56 215 LEU A C 1
ATOM 1702 O O . LEU A 1 215 ? 1.392 -3.350 8.595 1.00 74.56 215 LEU A O 1
ATOM 1706 N N . THR A 1 216 ? 3.548 -3.549 9.214 1.00 74.88 216 THR A N 1
ATOM 1707 C CA . THR A 1 216 ? 4.009 -2.278 8.647 1.00 74.88 216 THR A CA 1
ATOM 1708 C C . THR A 1 216 ? 5.015 -2.562 7.541 1.00 74.88 216 THR A C 1
ATOM 1710 O O . THR A 1 216 ? 6.052 -3.179 7.785 1.00 74.88 216 THR A O 1
ATOM 1713 N N . LEU A 1 217 ? 4.727 -2.093 6.325 1.00 71.00 217 LEU A N 1
ATOM 1714 C CA . LEU A 1 217 ? 5.601 -2.247 5.161 1.00 71.00 217 LEU A CA 1
ATOM 1715 C C . LEU A 1 217 ? 6.298 -0.917 4.839 1.00 71.00 217 LEU A C 1
ATOM 1717 O O . LEU A 1 217 ? 5.691 -0.040 4.220 1.00 71.00 217 LEU A O 1
ATOM 1721 N N . PRO A 1 218 ? 7.565 -0.724 5.250 1.00 71.62 218 PRO A N 1
ATOM 1722 C CA . PRO A 1 218 ? 8.296 0.487 4.911 1.00 71.62 218 PRO A CA 1
ATOM 1723 C C . PRO A 1 218 ? 8.705 0.471 3.433 1.00 71.62 218 PRO A C 1
ATOM 1725 O O . PRO A 1 218 ? 9.493 -0.372 2.999 1.00 71.62 218 PRO A O 1
ATOM 1728 N N . PHE A 1 219 ? 8.225 1.454 2.671 1.00 70.75 219 PHE A N 1
ATOM 1729 C CA . PHE A 1 219 ? 8.688 1.704 1.306 1.00 70.75 219 PHE A CA 1
ATOM 1730 C C . PHE A 1 219 ? 9.952 2.552 1.361 1.00 70.75 219 PHE A C 1
ATOM 1732 O O . PHE A 1 219 ? 9.914 3.732 1.713 1.00 70.75 219 PHE A O 1
ATOM 1739 N N . LYS A 1 220 ? 11.088 1.932 1.044 1.00 71.12 220 LYS A N 1
ATOM 1740 C CA . LYS A 1 220 ? 12.370 2.633 0.977 1.00 71.12 220 LYS A CA 1
ATOM 1741 C C . LYS A 1 220 ? 12.450 3.469 -0.302 1.00 71.12 220 LYS A C 1
ATOM 1743 O O . LYS A 1 220 ? 11.883 3.061 -1.318 1.00 71.12 220 LYS A O 1
ATOM 1748 N N . PRO A 1 221 ? 13.190 4.592 -0.281 1.00 69.31 221 PRO A N 1
ATOM 1749 C CA . PRO A 1 221 ? 13.575 5.274 -1.505 1.00 69.31 221 PRO A CA 1
ATOM 1750 C C . PRO A 1 221 ? 14.237 4.298 -2.477 1.00 69.31 221 PRO A C 1
ATOM 1752 O O . PRO A 1 221 ? 14.922 3.359 -2.061 1.00 69.31 221 PRO A O 1
ATOM 1755 N N . LEU A 1 222 ? 14.038 4.537 -3.770 1.00 71.94 222 LEU A N 1
ATOM 1756 C CA . LEU A 1 222 ? 14.662 3.728 -4.808 1.00 71.94 222 LEU A CA 1
ATOM 1757 C C . LEU A 1 222 ? 16.182 3.825 -4.699 1.00 71.94 222 LEU A C 1
ATOM 1759 O O . LEU A 1 222 ? 16.726 4.917 -4.532 1.00 71.94 222 LEU A O 1
ATOM 1763 N N . ASP A 1 223 ? 16.873 2.699 -4.836 1.00 79.69 223 ASP A N 1
ATOM 1764 C CA . ASP A 1 223 ? 18.305 2.721 -5.103 1.00 79.69 223 ASP A CA 1
ATOM 1765 C C . ASP A 1 223 ? 18.569 2.926 -6.604 1.00 79.69 223 ASP A C 1
ATOM 1767 O O . ASP A 1 223 ? 17.665 2.884 -7.447 1.00 79.69 223 ASP A O 1
ATOM 1771 N N . GLN A 1 224 ? 19.827 3.189 -6.952 1.00 82.50 224 GLN A N 1
ATOM 1772 C CA . GLN A 1 224 ? 20.211 3.446 -8.339 1.00 82.50 224 GLN A CA 1
ATOM 1773 C C . GLN A 1 224 ? 19.929 2.242 -9.252 1.00 82.50 224 GLN A C 1
ATOM 1775 O O . GLN A 1 224 ? 19.533 2.425 -10.403 1.00 82.50 224 GLN A O 1
ATOM 1780 N N . ALA A 1 225 ? 20.092 1.014 -8.750 1.00 80.81 225 ALA A N 1
ATOM 1781 C CA . ALA A 1 225 ? 19.823 -0.203 -9.515 1.00 80.81 225 ALA A CA 1
ATOM 1782 C C . ALA A 1 225 ? 18.329 -0.331 -9.858 1.00 80.81 225 ALA A C 1
ATOM 1784 O O . ALA A 1 225 ? 17.970 -0.581 -11.009 1.00 80.81 225 ALA A O 1
ATOM 1785 N N . SER A 1 226 ? 17.465 -0.061 -8.882 1.00 77.19 226 SER A N 1
ATOM 1786 C CA . SER A 1 226 ? 16.009 -0.026 -9.019 1.00 77.19 226 SER A CA 1
ATOM 1787 C C . SER A 1 226 ? 15.570 1.050 -10.008 1.00 77.19 226 SER A C 1
ATOM 1789 O O . SER A 1 226 ? 14.771 0.782 -10.906 1.00 77.19 226 SER A O 1
ATOM 1791 N N . ARG A 1 227 ? 16.133 2.264 -9.912 1.00 81.44 227 ARG A N 1
ATOM 1792 C CA . ARG A 1 227 ? 15.863 3.339 -10.882 1.00 81.44 227 ARG A CA 1
ATOM 1793 C C . ARG A 1 227 ? 16.284 2.953 -12.293 1.00 81.44 227 ARG A C 1
ATOM 1795 O O . ARG A 1 227 ? 15.525 3.182 -13.229 1.00 81.44 227 ARG A O 1
ATOM 1802 N N . ARG A 1 228 ? 17.449 2.319 -12.453 1.00 83.56 228 ARG A N 1
ATOM 1803 C CA . ARG A 1 228 ? 17.927 1.829 -13.754 1.00 83.56 228 ARG A CA 1
ATOM 1804 C C . ARG A 1 228 ? 16.944 0.841 -14.381 1.00 83.56 228 ARG A C 1
ATOM 1806 O O . ARG A 1 228 ? 16.675 0.940 -15.573 1.00 83.56 228 ARG A O 1
ATOM 1813 N N . MET A 1 229 ? 16.397 -0.076 -13.583 1.00 80.44 229 MET A N 1
ATOM 1814 C CA . MET A 1 229 ? 15.399 -1.049 -14.038 1.00 80.44 229 MET A CA 1
ATOM 1815 C C . MET A 1 229 ? 14.068 -0.384 -14.420 1.00 80.44 229 MET A C 1
ATOM 1817 O O . MET A 1 229 ? 13.437 -0.750 -15.409 1.00 80.44 229 MET A O 1
ATOM 1821 N N . ILE A 1 230 ? 13.632 0.622 -13.661 1.00 78.19 230 ILE A N 1
ATOM 1822 C CA . ILE A 1 230 ? 12.426 1.388 -13.994 1.00 78.19 230 ILE A CA 1
ATOM 1823 C C . ILE A 1 230 ? 12.614 2.111 -15.331 1.00 78.19 230 ILE A C 1
ATOM 1825 O O . ILE A 1 230 ? 11.767 1.995 -16.218 1.00 78.19 230 ILE A O 1
ATOM 1829 N N . TRP A 1 231 ? 13.738 2.806 -15.501 1.00 85.44 231 TRP A N 1
ATOM 1830 C CA . TRP A 1 231 ? 14.065 3.487 -16.748 1.00 85.44 231 TRP A CA 1
ATOM 1831 C C . TRP A 1 231 ? 14.161 2.523 -17.930 1.00 85.44 231 TRP A C 1
ATOM 1833 O O . TRP A 1 231 ? 13.576 2.800 -18.974 1.00 85.44 231 TRP A O 1
ATOM 1843 N N . SER A 1 232 ? 14.814 1.367 -17.777 1.00 83.31 232 SER A N 1
ATOM 1844 C CA . SER A 1 232 ? 14.919 0.388 -18.867 1.00 83.31 232 SER A CA 1
ATOM 1845 C C . SER A 1 232 ? 13.558 -0.160 -19.298 1.00 83.31 232 SER A C 1
ATOM 1847 O O . SER A 1 232 ? 13.345 -0.420 -20.480 1.00 83.31 232 SER A O 1
ATOM 1849 N N . ASN A 1 233 ? 12.609 -0.293 -18.368 1.00 80.38 233 ASN A N 1
ATOM 1850 C CA . ASN A 1 233 ? 11.245 -0.696 -18.691 1.00 80.38 233 ASN A CA 1
ATOM 1851 C C . ASN A 1 233 ? 10.482 0.387 -19.464 1.00 80.38 233 ASN A C 1
ATOM 1853 O O . ASN A 1 233 ? 9.794 0.066 -20.432 1.00 80.38 233 ASN A O 1
ATOM 1857 N N . PHE A 1 234 ? 10.617 1.659 -19.082 1.00 79.94 234 PHE A N 1
ATOM 1858 C CA . PHE A 1 234 ? 9.970 2.768 -19.793 1.00 79.94 234 PHE A CA 1
ATOM 1859 C C . PHE A 1 234 ? 10.575 3.057 -21.171 1.00 79.94 234 PHE A C 1
ATOM 1861 O O . PHE A 1 234 ? 9.854 3.496 -22.072 1.00 79.94 234 PHE A O 1
ATOM 1868 N N . LEU A 1 235 ? 11.877 2.807 -21.315 1.00 85.88 235 LEU A N 1
ATOM 1869 C CA . LEU A 1 235 ? 12.674 3.040 -22.520 1.00 85.88 235 LEU A CA 1
ATOM 1870 C C . LEU A 1 235 ? 12.816 1.786 -23.390 1.00 85.88 235 LEU A C 1
ATOM 1872 O O . LEU A 1 235 ? 13.631 1.754 -24.309 1.00 85.88 235 LEU A O 1
ATOM 1876 N N . ARG A 1 236 ? 12.032 0.737 -23.121 1.00 83.50 236 ARG A N 1
ATOM 1877 C CA . ARG A 1 236 ? 12.053 -0.485 -23.924 1.00 83.50 236 ARG A CA 1
ATOM 1878 C C . ARG A 1 236 ? 11.706 -0.152 -25.380 1.00 83.50 236 ARG A C 1
ATOM 1880 O O . ARG A 1 236 ? 10.609 0.321 -25.660 1.00 83.50 236 ARG A O 1
ATOM 1887 N N . GLY A 1 237 ? 12.640 -0.424 -26.291 1.00 81.50 237 GLY A N 1
ATOM 1888 C CA . GLY A 1 237 ? 12.496 -0.129 -27.721 1.00 81.50 237 GLY A CA 1
ATOM 1889 C C . GLY A 1 237 ? 12.952 1.272 -28.147 1.00 81.50 237 GLY A C 1
ATOM 1890 O O . GLY A 1 237 ? 12.838 1.591 -29.325 1.00 81.50 237 GLY A O 1
ATOM 1891 N N . ALA A 1 238 ? 13.473 2.093 -27.230 1.00 84.88 238 ALA A N 1
ATOM 1892 C CA . ALA A 1 238 ? 14.140 3.349 -27.562 1.00 84.88 238 ALA A CA 1
ATOM 1893 C C . ALA A 1 238 ? 15.645 3.130 -27.789 1.00 84.88 238 ALA A C 1
ATOM 1895 O O . ALA A 1 238 ? 16.254 2.265 -27.154 1.00 84.88 238 ALA A O 1
ATOM 1896 N N . ASP A 1 239 ? 16.240 3.930 -28.672 1.00 87.31 239 ASP A N 1
ATOM 1897 C CA . ASP A 1 239 ? 17.677 3.898 -28.960 1.00 87.31 239 ASP A CA 1
ATOM 1898 C C . ASP A 1 239 ? 18.440 4.709 -27.901 1.00 87.31 239 ASP A C 1
ATOM 1900 O O . ASP A 1 239 ? 18.708 5.897 -28.069 1.00 87.31 239 ASP A O 1
ATOM 1904 N N . ILE A 1 240 ? 18.678 4.078 -26.747 1.00 88.38 240 ILE A N 1
ATOM 1905 C CA . ILE A 1 240 ? 19.344 4.673 -25.582 1.00 88.38 240 ILE A CA 1
ATOM 1906 C C . ILE A 1 240 ? 20.508 3.778 -25.158 1.00 88.38 240 ILE A C 1
ATOM 1908 O O . ILE A 1 240 ? 20.341 2.587 -24.881 1.00 88.38 240 ILE A O 1
ATOM 1912 N N . SER A 1 241 ? 21.697 4.364 -25.051 1.00 90.19 241 SER A N 1
ATOM 1913 C CA . SER A 1 241 ? 22.910 3.669 -24.630 1.00 90.19 241 SER A CA 1
ATOM 1914 C C . SER A 1 241 ? 22.896 3.306 -23.139 1.00 90.19 241 SER A C 1
ATOM 1916 O O . SER A 1 241 ? 22.241 3.927 -22.296 1.00 90.19 241 SER A O 1
ATOM 1918 N N . ALA A 1 242 ? 23.698 2.305 -22.766 1.00 87.50 242 ALA A N 1
ATOM 1919 C CA . ALA A 1 242 ? 23.846 1.899 -21.369 1.00 87.50 242 ALA A CA 1
ATOM 1920 C C . ALA A 1 242 ? 24.450 3.002 -20.476 1.00 87.50 242 ALA A C 1
ATOM 1922 O O . ALA A 1 242 ? 24.182 3.017 -19.269 1.00 87.50 242 ALA A O 1
ATOM 1923 N N . SER A 1 243 ? 25.259 3.904 -21.043 1.00 89.38 243 SER A N 1
ATOM 1924 C CA . SER A 1 243 ? 25.798 5.083 -20.358 1.00 89.38 243 SER A CA 1
ATOM 1925 C C . SER A 1 243 ? 24.704 6.103 -20.064 1.00 89.38 243 SER A C 1
ATOM 1927 O O . SER A 1 243 ? 24.556 6.491 -18.911 1.00 89.38 243 SER A O 1
ATOM 1929 N N . GLU A 1 244 ? 23.878 6.455 -21.052 1.00 91.44 244 GLU A N 1
ATOM 1930 C CA . GLU A 1 244 ? 22.764 7.401 -20.875 1.00 91.44 244 GLU A CA 1
ATOM 1931 C C . GLU A 1 244 ? 21.748 6.881 -19.858 1.00 91.44 244 GLU A C 1
ATOM 1933 O O . GLU A 1 244 ? 21.358 7.595 -18.937 1.00 91.44 244 GLU A O 1
ATOM 1938 N N . LEU A 1 245 ? 21.410 5.591 -19.933 1.00 89.19 245 LEU A N 1
ATOM 1939 C CA . LEU A 1 245 ? 20.551 4.944 -18.943 1.00 89.19 245 LEU A CA 1
ATOM 1940 C C . LEU A 1 245 ? 21.120 5.049 -17.516 1.00 89.19 245 LEU A C 1
ATOM 1942 O O . LEU A 1 245 ? 20.367 5.175 -16.550 1.00 89.19 245 LEU A O 1
ATOM 1946 N N . SER A 1 246 ? 22.447 4.984 -17.370 1.00 89.31 246 SER A N 1
ATOM 1947 C CA . SER A 1 246 ? 23.110 5.148 -16.069 1.00 89.31 246 SER A CA 1
ATOM 1948 C C . SER A 1 246 ? 22.965 6.575 -15.546 1.00 89.31 246 SER A C 1
ATOM 1950 O O . SER A 1 246 ? 22.706 6.745 -14.355 1.00 89.31 246 SER A O 1
ATOM 1952 N N . THR A 1 247 ? 23.080 7.566 -16.434 1.00 90.88 247 THR A N 1
ATOM 1953 C CA . THR A 1 247 ? 22.868 8.987 -16.134 1.00 90.88 247 THR A CA 1
ATOM 1954 C C . THR A 1 247 ? 21.431 9.248 -15.684 1.00 90.88 247 THR A C 1
ATOM 1956 O O . THR A 1 247 ? 21.204 9.867 -14.650 1.00 90.88 247 THR A O 1
ATOM 1959 N N . PHE A 1 248 ? 20.432 8.698 -16.376 1.00 90.69 248 PHE A N 1
ATOM 1960 C CA . PHE A 1 248 ? 19.034 8.859 -15.955 1.00 90.69 248 PHE A CA 1
ATOM 1961 C C . PHE A 1 248 ? 18.752 8.173 -14.611 1.00 90.69 248 PHE A C 1
ATOM 1963 O O . PHE A 1 248 ? 17.965 8.657 -13.798 1.00 90.69 248 PHE A O 1
ATOM 1970 N N . ALA A 1 249 ? 19.415 7.045 -14.344 1.00 87.81 249 ALA A N 1
ATOM 1971 C CA . ALA A 1 249 ? 19.278 6.315 -13.089 1.00 87.81 249 ALA A CA 1
ATOM 1972 C C . ALA A 1 249 ? 19.992 6.978 -11.898 1.00 87.81 249 ALA A C 1
ATOM 1974 O O . ALA A 1 249 ? 19.647 6.672 -10.751 1.00 87.81 249 ALA A O 1
ATOM 1975 N N . SER A 1 250 ? 20.985 7.850 -12.124 1.00 89.44 250 SER A N 1
ATOM 1976 C CA . SER A 1 250 ? 21.625 8.601 -11.033 1.00 89.44 250 SER A CA 1
ATOM 1977 C C . SER A 1 250 ? 20.723 9.681 -10.443 1.00 89.44 250 SER A C 1
ATOM 1979 O O . SER A 1 250 ? 20.882 10.000 -9.267 1.00 89.44 250 SER A O 1
ATOM 1981 N N . GLU A 1 251 ? 19.740 10.171 -11.198 1.00 85.44 251 GLU A N 1
ATOM 1982 C CA . GLU A 1 251 ? 18.760 11.143 -10.711 1.00 85.44 251 GLU A CA 1
ATOM 1983 C C . GLU A 1 251 ? 17.938 10.565 -9.554 1.00 85.44 251 GLU A C 1
ATOM 1985 O O . GLU A 1 251 ? 17.381 9.471 -9.660 1.00 85.44 251 GLU A O 1
ATOM 1990 N N . ASN A 1 252 ? 17.829 11.294 -8.441 1.00 82.94 252 ASN A N 1
ATOM 1991 C CA . ASN A 1 252 ? 17.070 10.849 -7.270 1.00 82.94 252 ASN A CA 1
ATOM 1992 C C . ASN A 1 252 ? 15.562 11.101 -7.435 1.00 82.94 252 ASN A C 1
ATOM 1994 O O . ASN A 1 252 ? 14.956 11.873 -6.697 1.00 82.94 252 ASN A O 1
ATOM 1998 N N . ILE A 1 253 ? 14.964 10.446 -8.426 1.00 77.88 253 ILE A N 1
ATOM 1999 C CA . ILE A 1 253 ? 13.543 10.569 -8.750 1.00 77.88 253 ILE A CA 1
ATOM 2000 C C . ILE A 1 253 ? 12.772 9.300 -8.387 1.00 77.88 253 ILE A C 1
ATOM 2002 O O . ILE A 1 253 ? 13.290 8.181 -8.454 1.00 77.88 253 ILE A O 1
ATOM 2006 N N . ASN A 1 254 ? 11.509 9.471 -8.002 1.00 71.31 254 ASN A N 1
ATOM 2007 C CA . ASN A 1 254 ? 10.590 8.367 -7.749 1.00 71.31 254 ASN A CA 1
ATOM 2008 C C . ASN A 1 254 ? 9.865 7.923 -9.034 1.00 71.31 254 ASN A C 1
ATOM 2010 O O . ASN A 1 254 ? 9.895 8.591 -10.065 1.00 71.31 254 ASN A O 1
ATOM 2014 N N . ARG A 1 255 ? 9.148 6.796 -8.962 1.00 68.00 255 ARG A N 1
ATOM 2015 C CA . ARG A 1 255 ? 8.455 6.207 -10.124 1.00 68.00 255 ARG A CA 1
ATOM 2016 C C . ARG A 1 255 ? 7.410 7.143 -10.748 1.00 68.00 255 ARG A C 1
ATOM 2018 O O . ARG A 1 255 ? 7.245 7.121 -11.966 1.00 68.00 255 ARG A O 1
ATOM 2025 N N . ARG A 1 256 ? 6.701 7.949 -9.944 1.00 68.81 256 ARG A N 1
ATOM 2026 C CA . ARG A 1 256 ? 5.698 8.913 -10.435 1.00 68.81 256 ARG A CA 1
ATOM 2027 C C . ARG A 1 256 ? 6.374 10.026 -11.230 1.00 68.81 256 ARG A C 1
ATOM 2029 O O . ARG A 1 256 ? 5.923 10.338 -12.325 1.00 68.81 256 ARG A O 1
ATOM 2036 N N . GLN A 1 257 ? 7.481 10.559 -10.720 1.00 73.31 257 GLN A N 1
ATOM 2037 C CA . GLN A 1 257 ? 8.298 11.542 -11.432 1.00 73.31 257 GLN A CA 1
ATOM 2038 C C . GLN A 1 257 ? 8.857 10.955 -12.731 1.00 73.31 257 GLN A C 1
ATOM 2040 O O . GLN A 1 257 ? 8.684 11.564 -13.780 1.00 73.31 257 GLN A O 1
ATOM 2045 N N . THR A 1 258 ? 9.416 9.737 -12.706 1.00 79.31 258 THR A N 1
ATOM 2046 C CA . THR A 1 258 ? 9.885 9.058 -13.928 1.00 79.31 258 THR A CA 1
ATOM 2047 C C . THR A 1 258 ? 8.767 8.898 -14.958 1.00 79.31 258 THR A C 1
ATOM 2049 O O . THR A 1 258 ? 8.981 9.168 -16.134 1.00 79.31 258 THR A O 1
ATOM 2052 N N . LYS A 1 259 ? 7.555 8.507 -14.536 1.00 73.38 259 LYS A N 1
ATOM 2053 C CA . LYS A 1 259 ? 6.395 8.406 -15.433 1.00 73.38 259 LYS A CA 1
ATOM 2054 C C . LYS A 1 259 ? 6.042 9.762 -16.057 1.00 73.38 259 LYS A C 1
ATOM 2056 O O . LYS A 1 259 ? 5.867 9.825 -17.269 1.00 73.38 259 LYS A O 1
ATOM 2061 N N . ASN A 1 260 ? 5.980 10.825 -15.254 1.00 71.31 260 ASN A N 1
ATOM 2062 C CA . ASN A 1 260 ? 5.687 12.174 -15.743 1.00 71.31 260 ASN A CA 1
ATOM 2063 C C . ASN A 1 260 ? 6.744 12.649 -16.751 1.00 71.31 260 ASN A C 1
ATOM 2065 O O . ASN A 1 260 ? 6.388 13.153 -17.812 1.00 71.31 260 ASN A O 1
ATOM 2069 N N . ILE A 1 261 ? 8.032 12.435 -16.452 1.00 83.31 261 ILE A N 1
ATOM 2070 C CA . ILE A 1 261 ? 9.137 12.736 -17.373 1.00 83.31 261 ILE A CA 1
ATOM 2071 C C . ILE A 1 261 ? 8.937 11.987 -18.688 1.00 83.31 261 ILE A C 1
ATOM 2073 O O . ILE A 1 261 ? 8.937 12.599 -19.745 1.00 83.31 261 ILE A O 1
ATOM 2077 N N . MET A 1 262 ? 8.665 10.684 -18.633 1.00 83.44 262 MET A N 1
ATOM 2078 C CA . MET A 1 262 ? 8.440 9.874 -19.830 1.00 83.44 262 MET A CA 1
ATOM 2079 C C . MET A 1 262 ? 7.242 10.336 -20.667 1.00 83.44 262 MET A C 1
ATOM 2081 O O . MET A 1 262 ? 7.292 10.253 -21.895 1.00 83.44 262 MET A O 1
ATOM 2085 N N . GLU A 1 263 ? 6.165 10.808 -20.039 1.00 78.19 263 GLU A N 1
ATOM 2086 C CA . GLU A 1 263 ? 5.026 11.396 -20.750 1.00 78.19 263 GLU A CA 1
ATOM 2087 C C . GLU A 1 263 ? 5.408 12.709 -21.447 1.00 78.19 263 GLU A C 1
ATOM 2089 O O . GLU A 1 263 ? 5.036 12.899 -22.605 1.00 78.19 263 GLU A O 1
ATOM 2094 N N . MET A 1 264 ? 6.194 13.571 -20.793 1.00 75.06 264 MET A N 1
ATOM 2095 C CA . MET A 1 264 ? 6.719 14.808 -21.389 1.00 75.06 264 MET A CA 1
ATOM 2096 C C . MET A 1 264 ? 7.675 14.514 -22.548 1.00 75.06 264 MET A C 1
ATOM 2098 O O . MET A 1 264 ? 7.459 14.988 -23.658 1.00 75.06 264 MET A O 1
ATOM 2102 N N . THR A 1 265 ? 8.666 13.650 -22.337 1.00 85.88 265 THR A N 1
ATOM 2103 C CA . THR A 1 265 ? 9.648 13.239 -23.349 1.00 85.88 265 THR A CA 1
ATOM 2104 C C . THR A 1 265 ? 8.980 12.646 -24.594 1.00 85.88 265 THR A C 1
ATOM 2106 O O . THR A 1 265 ? 9.381 12.945 -25.716 1.00 85.88 265 THR A O 1
ATOM 2109 N N . ARG A 1 266 ? 7.933 11.824 -24.431 1.00 85.38 266 ARG A N 1
ATOM 2110 C CA . ARG A 1 266 ? 7.182 11.271 -25.573 1.00 85.38 266 ARG A CA 1
ATOM 2111 C C . ARG A 1 266 ? 6.390 12.333 -26.334 1.00 85.38 266 ARG A C 1
ATOM 2113 O O . ARG A 1 266 ? 6.213 12.177 -27.538 1.00 85.38 266 ARG A O 1
ATOM 2120 N N . ARG A 1 267 ? 5.901 13.377 -25.656 1.00 80.62 267 ARG A N 1
ATOM 2121 C CA . ARG A 1 267 ? 5.240 14.517 -26.312 1.00 80.62 267 ARG A CA 1
ATOM 2122 C C . ARG A 1 267 ? 6.243 15.351 -27.102 1.00 80.62 267 ARG A C 1
ATOM 2124 O O . ARG A 1 267 ? 5.992 15.576 -28.274 1.00 80.62 267 ARG A O 1
ATOM 2131 N N . LEU A 1 268 ? 7.393 15.685 -26.510 1.00 80.94 268 LEU A N 1
ATOM 2132 C CA . LEU A 1 268 ? 8.477 16.406 -27.193 1.00 80.94 268 LEU A CA 1
ATOM 2133 C C . LEU A 1 268 ? 8.923 15.681 -28.471 1.00 80.94 268 LEU A C 1
ATOM 2135 O O . LEU A 1 268 ? 8.912 16.263 -29.547 1.00 80.94 268 LEU A O 1
ATOM 2139 N N . ALA A 1 269 ? 9.194 14.375 -28.376 1.00 86.00 269 ALA A N 1
ATOM 2140 C CA . ALA A 1 269 ? 9.575 13.567 -29.537 1.00 86.00 269 ALA A CA 1
ATOM 2141 C C . ALA A 1 269 ? 8.502 13.577 -30.644 1.00 86.00 269 ALA A C 1
ATOM 2143 O O . ALA A 1 269 ? 8.816 13.631 -31.830 1.00 86.00 269 ALA A O 1
ATOM 2144 N N . LYS A 1 270 ? 7.221 13.537 -30.253 1.00 88.50 270 LYS A N 1
ATOM 2145 C CA . LYS A 1 270 ? 6.096 13.577 -31.191 1.00 88.50 270 LYS A CA 1
ATOM 2146 C C . LYS A 1 270 ? 5.959 14.942 -31.869 1.00 88.50 270 LYS A C 1
ATOM 2148 O O . LYS A 1 270 ? 5.667 14.976 -33.059 1.00 88.50 270 LYS A O 1
ATOM 2153 N N . ASP A 1 271 ? 6.149 16.031 -31.130 1.00 85.56 271 ASP A N 1
ATOM 2154 C CA . ASP A 1 271 ? 6.062 17.393 -31.666 1.00 85.56 271 ASP A CA 1
ATOM 2155 C C . ASP A 1 271 ? 7.207 17.688 -32.650 1.00 85.56 271 ASP A C 1
ATOM 2157 O O . ASP A 1 271 ? 7.016 18.420 -33.618 1.00 85.56 271 ASP A O 1
ATOM 2161 N N . GLU A 1 272 ? 8.369 17.064 -32.450 1.00 88.81 272 GLU A N 1
ATOM 2162 C CA . GLU A 1 272 ? 9.520 17.151 -33.357 1.00 88.81 272 GLU A CA 1
ATOM 2163 C C . GLU A 1 272 ? 9.474 16.155 -34.531 1.00 88.81 272 GLU A C 1
ATOM 2165 O O . GLU A 1 272 ? 10.353 16.189 -35.391 1.00 88.81 272 GLU A O 1
ATOM 2170 N N . ASP A 1 273 ? 8.478 15.263 -34.577 1.00 91.50 273 ASP A N 1
ATOM 2171 C CA . ASP A 1 273 ? 8.390 14.138 -35.524 1.00 91.50 273 ASP A CA 1
ATOM 2172 C C . ASP A 1 273 ? 9.664 13.263 -35.544 1.00 91.50 273 ASP A C 1
ATOM 2174 O O . ASP A 1 273 ? 10.113 12.758 -36.577 1.00 91.50 273 ASP A O 1
ATOM 2178 N N . THR A 1 274 ? 10.284 13.081 -34.373 1.00 90.25 274 THR A N 1
ATOM 2179 C CA . THR A 1 274 ? 11.494 12.270 -34.205 1.00 90.25 274 THR A CA 1
ATOM 2180 C C . THR A 1 274 ? 11.256 11.077 -33.273 1.00 90.25 274 THR A C 1
ATOM 2182 O O . THR A 1 274 ? 10.381 11.096 -32.402 1.00 90.25 274 THR A O 1
ATOM 2185 N N . PRO A 1 275 ? 12.024 9.979 -33.419 1.00 88.94 275 PRO A N 1
ATOM 2186 C CA . PRO A 1 275 ? 11.983 8.897 -32.443 1.00 88.94 275 PRO A CA 1
ATOM 2187 C C . PRO A 1 275 ? 12.479 9.374 -31.071 1.00 88.94 275 PRO A C 1
ATOM 2189 O O . PRO A 1 275 ? 13.254 10.323 -30.958 1.00 88.94 275 PRO A O 1
ATOM 2192 N N . LEU A 1 276 ? 12.076 8.668 -30.013 1.00 87.69 276 LEU A N 1
ATOM 2193 C CA . LEU A 1 276 ? 12.515 8.958 -28.649 1.00 87.69 276 LEU A CA 1
ATOM 2194 C C . LEU A 1 276 ? 14.047 8.855 -28.531 1.00 87.69 276 LEU A C 1
ATOM 2196 O O . LEU A 1 276 ? 14.610 7.785 -28.756 1.00 87.69 276 LEU A O 1
ATOM 2200 N N . ARG A 1 277 ? 14.699 9.954 -28.140 1.00 89.75 277 ARG A N 1
ATOM 2201 C CA . ARG A 1 277 ? 16.154 10.072 -27.967 1.00 89.75 277 ARG A CA 1
ATOM 2202 C C . ARG A 1 277 ? 16.505 10.547 -26.562 1.00 89.75 277 ARG A C 1
ATOM 2204 O O . ARG A 1 277 ? 15.658 11.084 -25.849 1.00 89.75 277 ARG A O 1
ATOM 2211 N N . ALA A 1 278 ? 17.773 10.385 -26.192 1.00 89.38 278 ALA A N 1
ATOM 2212 C CA . ALA A 1 278 ? 18.300 10.804 -24.897 1.00 89.38 278 ALA A CA 1
ATOM 2213 C C . ALA A 1 278 ? 18.113 12.306 -24.623 1.00 89.38 278 ALA A C 1
ATOM 2215 O O . ALA A 1 278 ? 17.776 12.669 -23.499 1.00 89.38 278 ALA A O 1
ATOM 2216 N N . ASN A 1 279 ? 18.249 13.161 -25.644 1.00 88.94 279 ASN A N 1
ATOM 2217 C CA . ASN A 1 279 ? 18.100 14.614 -25.494 1.00 88.94 279 ASN A CA 1
ATOM 2218 C C . ASN A 1 279 ? 16.719 15.005 -24.954 1.00 88.94 279 ASN A C 1
ATOM 2220 O O . ASN A 1 279 ? 16.656 15.694 -23.947 1.00 88.94 279 ASN A O 1
ATOM 2224 N N . HIS A 1 280 ? 15.630 14.439 -25.487 1.00 88.00 280 HIS A N 1
ATOM 2225 C CA . HIS A 1 280 ? 14.278 14.713 -24.978 1.00 88.00 280 HIS A CA 1
ATOM 2226 C C . HIS A 1 280 ? 14.108 14.352 -23.488 1.00 88.00 280 HIS A C 1
ATOM 2228 O O . HIS A 1 280 ? 13.221 14.871 -22.807 1.00 88.00 280 HIS A O 1
ATOM 2234 N N . ILE A 1 281 ? 14.889 13.387 -22.983 1.00 89.94 281 ILE A N 1
ATOM 2235 C CA . ILE A 1 281 ? 14.856 12.972 -21.572 1.00 89.94 281 ILE A CA 1
ATOM 2236 C C . ILE A 1 281 ? 15.647 13.976 -20.738 1.00 89.94 281 ILE A C 1
ATOM 2238 O O . ILE A 1 281 ? 15.183 14.372 -19.673 1.00 89.94 281 ILE A O 1
ATOM 2242 N N . LEU A 1 282 ? 16.816 14.397 -21.226 1.00 87.94 282 LEU A N 1
ATOM 2243 C CA . LEU A 1 282 ? 17.634 15.428 -20.590 1.00 87.94 282 LEU A CA 1
ATOM 2244 C C . LEU A 1 282 ? 16.886 16.762 -20.501 1.00 87.94 282 LEU A C 1
ATOM 2246 O O . LEU A 1 282 ? 16.872 17.358 -19.429 1.00 87.94 282 LEU A O 1
ATOM 2250 N N . ASP A 1 283 ? 16.195 17.170 -21.565 1.00 82.69 283 ASP A N 1
ATOM 2251 C CA . ASP A 1 283 ? 15.394 18.397 -21.593 1.00 82.69 283 ASP A CA 1
ATOM 2252 C C . ASP A 1 283 ? 14.253 18.330 -20.568 1.00 82.69 283 ASP A C 1
ATOM 2254 O O . ASP A 1 283 ? 14.075 19.235 -19.755 1.00 82.69 283 ASP A O 1
ATOM 2258 N N . ALA A 1 284 ? 13.523 17.210 -20.523 1.00 83.69 284 ALA A N 1
ATOM 2259 C CA . ALA A 1 284 ? 12.455 17.008 -19.545 1.00 83.69 284 ALA A CA 1
ATOM 2260 C C . ALA A 1 284 ? 12.974 16.938 -18.093 1.00 83.69 284 ALA A C 1
ATOM 2262 O O . ALA A 1 284 ? 12.302 17.406 -17.172 1.00 83.69 284 ALA A O 1
ATOM 2263 N N . LEU A 1 285 ? 14.166 16.372 -17.872 1.00 83.12 285 LEU A N 1
ATOM 2264 C CA . LEU A 1 285 ? 14.834 16.378 -16.568 1.00 83.12 285 LEU A CA 1
ATOM 2265 C C . LEU A 1 285 ? 15.276 17.788 -16.160 1.00 83.12 285 LEU A C 1
ATOM 2267 O O . LEU A 1 285 ? 15.150 18.136 -14.988 1.00 83.12 285 LEU A O 1
ATOM 2271 N N . MET A 1 286 ? 15.765 18.594 -17.106 1.00 79.44 286 MET A N 1
ATOM 2272 C CA . MET A 1 286 ? 16.170 19.980 -16.867 1.00 79.44 286 MET A CA 1
ATOM 2273 C C . MET A 1 286 ? 14.970 20.838 -16.462 1.00 79.44 286 MET A C 1
ATOM 2275 O O . MET A 1 286 ? 15.012 21.465 -15.407 1.00 79.44 286 MET A O 1
ATOM 2279 N N . ILE A 1 287 ? 13.867 20.753 -17.213 1.00 77.50 287 ILE A N 1
ATOM 2280 C CA . ILE A 1 287 ? 12.606 21.435 -16.884 1.00 77.50 287 ILE A CA 1
ATOM 2281 C C . ILE A 1 287 ? 12.129 21.040 -15.480 1.00 77.50 287 ILE A C 1
ATOM 2283 O O . ILE A 1 287 ? 11.736 21.894 -14.695 1.00 77.50 287 ILE A O 1
ATOM 2287 N N . MET A 1 288 ? 12.194 19.750 -15.122 1.00 73.44 288 MET A N 1
ATOM 2288 C CA . MET A 1 288 ? 11.786 19.300 -13.786 1.00 73.44 288 MET A CA 1
ATOM 2289 C C . MET A 1 288 ? 12.656 19.897 -12.670 1.00 73.44 288 MET A C 1
ATOM 2291 O O . MET A 1 288 ? 12.139 20.163 -11.588 1.00 73.44 288 MET A O 1
ATOM 2295 N N . ARG A 1 289 ? 13.964 20.074 -12.899 1.00 71.44 289 ARG A N 1
ATOM 2296 C CA . ARG A 1 289 ? 14.874 20.676 -11.912 1.00 71.44 289 ARG A CA 1
ATOM 2297 C C . ARG A 1 289 ? 14.553 22.149 -11.687 1.00 71.44 289 ARG A C 1
ATOM 2299 O O . ARG A 1 289 ? 14.404 22.544 -10.537 1.00 71.44 289 ARG A O 1
ATOM 2306 N N . GLU A 1 290 ? 14.364 22.909 -12.763 1.00 71.94 290 GLU A N 1
ATOM 2307 C CA . GLU A 1 290 ? 13.972 24.322 -12.683 1.00 71.94 290 GLU A CA 1
ATOM 2308 C C . GLU A 1 290 ? 12.637 24.491 -11.936 1.00 71.94 290 GLU A C 1
ATOM 2310 O O . GLU A 1 290 ? 12.504 25.354 -11.073 1.00 71.94 290 GLU A O 1
ATOM 2315 N N . ASP A 1 291 ? 11.665 23.610 -12.191 1.00 64.19 291 ASP A N 1
ATOM 2316 C CA . ASP A 1 291 ? 10.347 23.654 -11.544 1.00 64.19 291 ASP A CA 1
ATOM 2317 C C . ASP A 1 291 ? 10.389 23.299 -10.043 1.00 64.19 291 ASP A C 1
ATOM 2319 O O . ASP A 1 291 ? 9.500 23.697 -9.289 1.00 64.19 291 ASP A O 1
ATOM 2323 N N . ILE A 1 292 ? 11.398 22.536 -9.600 1.00 61.97 292 ILE A N 1
ATOM 2324 C CA . ILE A 1 292 ? 11.643 22.238 -8.179 1.00 61.97 292 ILE A CA 1
ATOM 2325 C C . ILE A 1 292 ? 12.319 23.430 -7.500 1.00 61.97 292 ILE A C 1
ATOM 2327 O O . ILE A 1 292 ? 11.857 23.847 -6.443 1.00 61.97 292 ILE A O 1
ATOM 2331 N N . GLU A 1 293 ? 13.349 24.008 -8.123 1.00 62.19 293 GLU A N 1
ATOM 2332 C CA . GLU A 1 293 ? 14.066 25.179 -7.594 1.00 62.19 293 GLU A CA 1
ATOM 2333 C C . GLU A 1 293 ? 13.160 26.412 -7.451 1.00 62.19 293 GLU A C 1
ATOM 2335 O O . GLU A 1 293 ? 13.358 27.217 -6.550 1.00 62.19 293 GLU A O 1
ATOM 2340 N N . LEU A 1 294 ? 12.130 26.550 -8.291 1.00 52.28 294 LEU A N 1
ATOM 2341 C CA . LEU A 1 294 ? 11.137 27.628 -8.188 1.00 52.28 294 LEU A CA 1
ATOM 2342 C C . LEU A 1 294 ? 10.121 27.447 -7.043 1.00 52.28 294 LEU A C 1
ATOM 2344 O O . LEU A 1 294 ? 9.373 28.381 -6.744 1.00 52.28 294 LEU A O 1
ATOM 2348 N N . ARG A 1 295 ? 10.025 26.249 -6.449 1.00 42.97 295 ARG A N 1
ATOM 2349 C CA . ARG A 1 295 ? 9.056 25.912 -5.386 1.00 42.97 295 ARG A CA 1
ATOM 2350 C C . ARG A 1 295 ? 9.672 25.852 -3.987 1.00 42.97 295 ARG A C 1
ATOM 2352 O O . ARG A 1 295 ? 8.907 25.744 -3.025 1.00 42.97 295 ARG A O 1
ATOM 2359 N N . GLU A 1 296 ? 10.997 25.876 -3.886 1.00 42.28 296 GLU A N 1
ATOM 2360 C CA . GLU A 1 296 ? 11.761 25.970 -2.632 1.00 42.28 296 GLU A CA 1
ATOM 2361 C C . GLU A 1 296 ? 12.093 27.430 -2.292 1.00 42.28 296 GLU A C 1
ATOM 2363 O O . GLU A 1 296 ? 12.069 27.755 -1.081 1.00 42.28 296 GLU A O 1
#

Foldseek 3Di:
DVVLVVCLVVQWDAPVSVCVLQDFQFWWWADDPNAIFIWGFRDWDWDPDDPWIKIKTWTWDWDDPPPDTDIDIDIDIDTHDPGTDGQVPDNIHGPCSPPCVLVCQPCLVVVLVVVQVNNVAAEDEDEPVQQDQALVSVLVRVVVVLVVCVVRLHAYEYEQCQLLFAAQDPDPVCVRSVSSVVSVLVVLVPRDHHYRYDHPDPHPGHPSVVVRDSDDDDNDQDDLVSLLVLLCVLCPPPPDDPVLSSVSSVDRDGSVLVVVLSVQQVVVCVVVVHTRDSVSSVVSVVVVVVVVVVVD

InterPro domains:
  IPR003959 ATPase, AAA-type, core [PF00004] (107-216)
  IPR027417 P-loop containing nucleoside triphosphate hydrolase [G3DSA:3.40.50.300] (95-241)
  IPR027417 P-loop containing nucleoside triphosphate hydrolase [SSF52540] (107-288)
  IPR054289 UncB-like, DUF7025 [PF22942] (4-98)

Sequence (296 aa):
MRNAKNLARHGNMTFRLLWTMYPPGCPVFGQWKGKPHCFLVNEAKYLMAEIVPTLVLDLIFLDHDGERYGWRNMATSIPAFDGRIGIPSLPAAPIHFHGDAEGFLNGKTLTAEFISEHLLLPLYSVSSTELGDTAQETESQFGQVLKLAASWNAVLLLDEAGVFLEKRVDTSGARNQNKRVAAFLRIMDYYQGILIMTTNQVVNFDDAFYSRIHLTLPFKPLDQASRRMIWSNFLRGADISASELSTFASENINRRQTKNIMEMTRRLAKDEDTPLRANHILDALMIMREDIELRE

Organism: NCBI:txid150365